Protein 3ZJ0 (pdb70)

Structure (mmCIF, N/CA/C/O backbone):
data_3ZJ0
#
_entry.id   3ZJ0
#
_cell.length_a   65.055
_cell.length_b   65.055
_cell.length_c   92.008
_cell.angle_alpha   90.00
_cell.angle_beta   90.00
_cell.angle_gamma   120.00
#
_symmetry.space_group_name_H-M   'P 32 2 1'
#
loop_
_entity.id
_entity.type
_entity.pdbx_description
1 polymer ACETYLTRANSFERASE
2 non-polymer 'ACETYL COENZYME *A'
3 non-polymer 1,2-ETHANEDIOL
4 non-polymer 'CHLORIDE ION'
5 water water
#
loop_
_atom_site.group_PDB
_atom_site.id
_atom_site.type_symbol
_atom_site.label_atom_id
_atom_site.label_alt_id
_atom_site.label_comp_id
_atom_site.label_asym_id
_atom_site.label_entity_id
_atom_site.label_seq_id
_atom_site.pdbx_PDB_ins_code
_atom_site.Cartn_x
_atom_site.Cartn_y
_atom_site.Cartn_z
_atom_site.occupancy
_atom_site.B_iso_or_equiv
_atom_site.auth_seq_id
_atom_site.auth_comp_id
_atom_site.auth_asym_id
_atom_site.auth_atom_id
_atom_site.pdbx_PDB_model_num
ATOM 1 N N . SER A 1 3 ? -5.192 39.379 19.824 1.00 41.50 3 SER A N 1
ATOM 2 C CA . SER A 1 3 ? -4.012 38.590 19.372 1.00 40.39 3 SER A CA 1
ATOM 3 C C . SER A 1 3 ? -2.666 39.054 19.972 1.00 38.23 3 SER A C 1
ATOM 4 O O . SER A 1 3 ? -1.675 38.371 19.773 1.00 38.79 3 SER A O 1
ATOM 7 N N . GLU A 1 4 ? -2.615 40.202 20.658 1.00 35.31 4 GLU A N 1
ATOM 8 C CA . GLU A 1 4 ? -1.316 40.732 21.166 1.00 32.36 4 GLU A CA 1
ATOM 9 C C . GLU A 1 4 ? -0.746 39.905 22.298 1.00 29.93 4 GLU A C 1
ATOM 10 O O . GLU A 1 4 ? -1.428 39.700 23.307 1.00 29.91 4 GLU A O 1
ATOM 16 N N . VAL A 1 5 ? 0.518 39.510 22.167 1.00 26.88 5 VAL A N 1
ATOM 17 C CA . VAL A 1 5 ? 1.166 38.664 23.180 1.00 24.94 5 VAL A CA 1
ATOM 18 C C . VAL A 1 5 ? 2.352 39.447 23.761 1.00 23.80 5 VAL A C 1
ATOM 19 O O . VAL A 1 5 ? 3.169 39.971 23.010 1.00 24.54 5 VAL A O 1
ATOM 23 N N . VAL A 1 6 ? 2.456 39.514 25.087 1.00 21.94 6 VAL A N 1
ATOM 24 C CA . VAL A 1 6 ? 3.581 40.164 25.730 1.00 21.29 6 VAL A CA 1
ATOM 25 C C . VAL A 1 6 ? 4.438 39.165 26.462 1.00 20.93 6 VAL A C 1
ATOM 26 O O . VAL A 1 6 ? 3.990 38.066 26.774 1.00 20.58 6 VAL A O 1
ATOM 30 N N . ILE A 1 7 ? 5.688 39.546 26.682 1.00 20.74 7 ILE A N 1
ATOM 31 C CA . ILE A 1 7 ? 6.618 38.734 27.479 1.00 21.36 7 ILE A CA 1
ATOM 32 C C . ILE A 1 7 ? 6.670 39.360 28.854 1.00 21.37 7 ILE A C 1
ATOM 33 O O . ILE A 1 7 ? 7.010 40.531 28.974 1.00 22.47 7 ILE A O 1
ATOM 38 N N . ARG A 1 8 ? 6.417 38.577 29.905 1.00 21.64 8 ARG A N 1
ATOM 39 C CA . ARG A 1 8 ? 6.368 39.094 31.252 1.00 21.96 8 ARG A CA 1
ATOM 40 C C . ARG A 1 8 ? 7.269 38.217 32.132 1.00 21.31 8 ARG A C 1
ATOM 41 O O . ARG A 1 8 ? 7.291 36.995 31.944 1.00 21.12 8 ARG A O 1
ATOM 49 N N . ARG A 1 9 ? 7.912 38.801 33.118 1.00 20.38 9 ARG A N 1
ATOM 50 C CA . ARG A 1 9 ? 8.671 37.947 34.079 1.00 20.54 9 ARG A CA 1
ATOM 51 C C . ARG A 1 9 ? 7.757 36.936 34.761 1.00 19.96 9 ARG A C 1
ATOM 52 O O . ARG A 1 9 ? 6.658 37.262 35.197 1.00 20.44 9 ARG A O 1
ATOM 60 N N . ALA A 1 10 ? 8.218 35.686 34.890 1.00 19.83 10 ALA A N 1
ATOM 61 C CA . ALA A 1 10 ? 7.415 34.652 35.536 1.00 19.56 10 ALA A CA 1
ATOM 62 C C . ALA A 1 10 ? 7.507 34.766 37.062 1.00 19.97 10 ALA A C 1
ATOM 63 O O . ALA A 1 10 ? 8.471 35.324 37.605 1.00 21.09 10 ALA A O 1
ATOM 65 N N . THR A 1 11 ? 6.481 34.282 37.742 1.00 21.03 11 THR A N 1
ATOM 66 C CA . THR A 1 11 ? 6.398 34.275 39.208 1.00 23.15 11 THR A CA 1
ATOM 67 C C . THR A 1 11 ? 5.974 32.860 39.686 1.00 21.35 11 THR A C 1
ATOM 68 O O . THR A 1 11 ? 5.572 32.015 38.911 1.00 21.36 11 THR A O 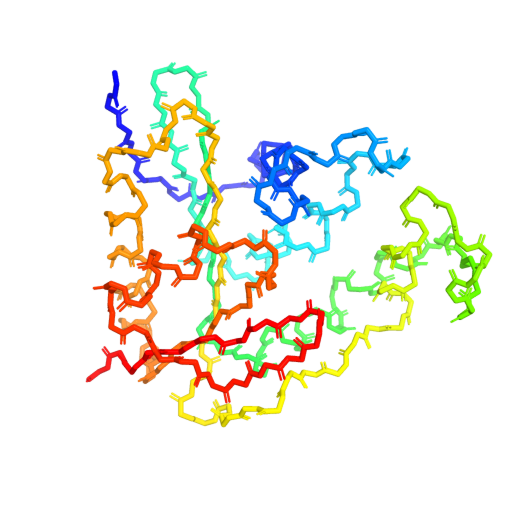1
ATOM 72 N N . ALA A 1 12 ? 6.034 32.604 40.992 1.00 23.08 12 ALA A N 1
ATOM 73 C CA . ALA A 1 12 ? 5.591 31.278 41.452 1.00 23.10 12 ALA A CA 1
ATOM 74 C C . ALA A 1 12 ? 4.121 31.122 41.241 1.00 24.14 12 ALA A C 1
ATOM 75 O O . ALA A 1 12 ? 3.624 30.008 41.102 1.00 23.88 12 ALA A O 1
ATOM 77 N N . ALA A 1 13 ? 3.396 32.234 41.174 1.00 24.66 13 ALA A N 1
ATOM 78 C CA . ALA A 1 13 ? 1.961 32.143 40.875 1.00 24.85 13 ALA A CA 1
ATOM 79 C C . ALA A 1 13 ? 1.692 31.526 39.510 1.00 25.45 13 ALA A C 1
ATOM 80 O O . ALA A 1 13 ? 0.589 31.030 39.255 1.00 25.15 13 ALA A O 1
ATOM 82 N N . ASP A 1 14 ? 2.708 31.549 38.625 1.00 24.12 14 ASP A N 1
ATOM 83 C CA . ASP A 1 14 ? 2.613 30.974 37.287 1.00 23.39 14 ASP A CA 1
ATOM 84 C C . ASP A 1 14 ? 2.912 29.476 37.206 1.00 23.04 14 ASP A C 1
ATOM 85 O O . ASP A 1 14 ? 2.771 28.885 36.136 1.00 22.19 14 ASP A O 1
ATOM 90 N N . HIS A 1 15 ? 3.333 28.849 38.310 1.00 22.63 15 HIS A N 1
ATOM 91 C CA . HIS A 1 15 ? 3.754 27.453 38.224 1.00 22.95 15 HIS A CA 1
ATOM 92 C C . HIS A 1 15 ? 2.691 26.557 37.611 1.00 23.45 15 HIS A C 1
ATOM 93 O O . HIS A 1 15 ? 2.978 25.731 36.749 1.00 24.08 15 HIS A O 1
ATOM 100 N N . GLY A 1 16 ? 1.451 26.742 38.049 1.00 24.04 16 GLY A N 1
ATOM 101 C CA . GLY A 1 16 ? 0.370 25.943 37.522 1.00 24.66 16 GLY A CA 1
ATOM 102 C C . GLY A 1 16 ? 0.266 26.090 36.031 1.00 24.20 16 GLY A C 1
ATOM 103 O O . GLY A 1 16 ? 0.135 25.102 35.321 1.00 24.23 16 GLY A O 1
ATOM 104 N N . ASP A 1 17 ? 0.337 27.324 35.527 1.00 23.98 17 ASP A N 1
ATOM 105 C CA . ASP A 1 17 ? 0.280 27.547 34.085 1.00 24.64 17 ASP A CA 1
ATOM 106 C C . ASP A 1 17 ? 1.517 26.985 33.375 1.00 23.71 17 ASP A C 1
ATOM 107 O O . ASP A 1 17 ? 1.419 26.397 32.302 1.00 22.92 17 ASP A O 1
ATOM 112 N N . LEU A 1 18 ? 2.701 27.113 33.978 1.00 23.11 18 LEU A N 1
ATOM 113 C CA . LEU A 1 18 ? 3.856 26.461 33.382 1.00 23.31 18 LEU A CA 1
ATOM 114 C C . LEU A 1 18 ? 3.593 24.970 33.164 1.00 23.12 18 LEU A C 1
ATOM 115 O O . LEU A 1 18 ? 3.901 24.429 32.105 1.00 24.57 18 LEU A O 1
ATOM 120 N N . CYS A 1 19 ? 3.047 24.292 34.166 1.00 24.16 19 CYS A N 1
ATOM 121 C CA . CYS A 1 19 ? 2.866 22.844 34.065 1.00 25.00 19 CYS A CA 1
ATOM 122 C C . CYS A 1 19 ? 1.849 22.507 32.992 1.00 26.38 19 CYS A C 1
ATOM 123 O O . CYS A 1 19 ? 2.003 21.550 32.242 1.00 27.12 19 CYS A O 1
ATOM 126 N N . ARG A 1 20 ? 0.810 23.313 32.938 1.00 27.52 20 ARG A N 1
ATOM 127 C CA . ARG A 1 20 ? -0.241 23.144 31.923 1.00 28.40 20 ARG A CA 1
ATOM 128 C C . ARG A 1 20 ? 0.333 23.274 30.525 1.00 28.11 20 ARG A C 1
ATOM 129 O O . ARG A 1 20 ? 0.104 22.409 29.655 1.00 27.23 20 ARG A O 1
ATOM 137 N N . VAL A 1 21 ? 1.084 24.348 30.273 1.00 26.29 21 VAL A N 1
ATOM 138 C CA . VAL A 1 21 ? 1.707 24.518 28.967 1.00 26.76 21 VAL A CA 1
ATOM 139 C C . VAL A 1 21 ? 2.686 23.384 28.678 1.00 28.33 21 VAL A C 1
ATOM 140 O O . VAL A 1 21 ? 2.755 22.849 27.553 1.00 28.24 21 VAL A O 1
ATOM 144 N N . CYS A 1 22 ? 3.447 22.998 29.693 1.00 28.76 22 CYS A N 1
ATOM 145 C CA . CYS A 1 22 ? 4.387 21.893 29.500 1.00 30.24 22 CYS A CA 1
ATOM 146 C C . CYS A 1 22 ? 3.644 20.627 29.046 1.00 30.66 22 CYS A C 1
ATOM 147 O O . CYS A 1 22 ? 4.042 19.972 28.091 1.00 31.16 22 CYS A O 1
ATOM 150 N N . LEU A 1 23 ? 2.561 20.300 29.731 1.00 30.51 23 LEU A N 1
ATOM 151 C CA . LEU A 1 23 ? 1.795 19.091 29.401 1.00 31.37 23 LEU A CA 1
ATOM 152 C C . LEU A 1 23 ? 1.225 19.190 27.988 1.00 31.05 23 LEU A C 1
ATOM 153 O O . LEU A 1 23 ? 1.323 18.253 27.182 1.00 31.31 23 LEU A O 1
ATOM 158 N N . LEU A 1 24 ? 0.633 20.344 27.681 1.00 31.27 24 LEU A N 1
ATOM 159 C CA . LEU A 1 24 ? -0.013 20.544 26.374 1.00 31.92 24 LEU A CA 1
ATOM 160 C C . LEU A 1 24 ? 0.943 20.579 25.175 1.00 32.16 24 LEU A C 1
ATOM 161 O O . LEU A 1 24 ? 0.476 20.558 24.028 1.00 32.46 24 LEU A O 1
ATOM 166 N N . THR A 1 25 ? 2.258 20.634 25.425 1.00 31.16 25 THR A N 1
ATOM 167 C CA . THR A 1 25 ? 3.254 20.594 24.347 1.00 31.42 25 THR A CA 1
ATOM 168 C C . THR A 1 25 ? 4.352 19.520 24.533 1.00 32.40 25 THR A C 1
ATOM 169 O O . THR A 1 25 ? 5.381 19.507 23.814 1.00 32.03 25 THR A O 1
ATOM 173 N N . GLY A 1 26 ? 4.147 18.613 25.477 1.00 33.13 26 GLY A N 1
ATOM 174 C CA . GLY A 1 26 ? 5.248 17.764 25.922 1.00 35.12 26 GLY A CA 1
ATOM 175 C C . GLY A 1 26 ? 5.481 16.485 25.149 1.00 36.37 26 GLY A C 1
ATOM 176 O O . GLY A 1 26 ? 6.444 15.747 25.409 1.00 36.41 26 GLY A O 1
ATOM 177 N N . ASP A 1 27 ? 4.599 16.209 24.196 1.00 36.87 27 ASP A N 1
ATOM 178 C CA . ASP A 1 27 ? 4.795 15.082 23.298 1.00 38.09 27 ASP A CA 1
ATOM 179 C C . ASP A 1 27 ? 5.381 15.595 21.983 1.00 37.76 27 ASP A C 1
ATOM 180 O O . ASP A 1 27 ? 4.651 15.862 21.028 1.00 37.91 27 ASP A O 1
ATOM 185 N N . SER A 1 28 ? 6.699 15.750 21.946 1.00 37.25 28 SER A N 1
ATOM 186 C CA . SER A 1 28 ? 7.363 16.313 20.784 1.00 37.35 28 SER A CA 1
ATOM 187 C C . SER A 1 28 ? 6.643 17.569 20.268 1.00 37.35 28 SER A C 1
ATOM 188 O O . SER A 1 28 ? 6.492 17.762 19.054 1.00 37.83 28 SER A O 1
ATOM 191 N N . GLY A 1 29 ? 6.201 18.428 21.183 1.00 36.75 29 GLY A N 1
ATOM 192 C CA . GLY A 1 29 ? 5.579 19.691 20.779 1.00 37.60 29 GLY A CA 1
ATOM 193 C C . GLY A 1 29 ? 4.063 19.654 20.776 1.00 37.74 29 GLY A C 1
ATOM 194 O O . GLY A 1 29 ? 3.406 20.708 20.692 1.00 37.57 29 GLY A O 1
ATOM 195 N N . ARG A 1 30 ? 3.507 18.449 20.886 1.00 38.05 30 ARG A N 1
ATOM 196 C CA . ARG A 1 30 ? 2.052 18.254 20.869 1.00 39.25 30 ARG A CA 1
ATOM 197 C C . ARG A 1 30 ? 1.522 17.813 22.234 1.00 38.85 30 ARG A C 1
ATOM 198 O O . ARG A 1 30 ? 2.285 17.531 23.162 1.00 38.26 30 ARG A O 1
ATOM 206 N N . ASP A 1 31 ? 0.203 17.776 22.360 1.00 38.88 31 ASP A N 1
ATOM 207 C CA . ASP A 1 31 ? -0.429 17.526 23.646 1.00 39.07 31 ASP A CA 1
ATOM 208 C C . ASP A 1 31 ? -0.078 16.135 24.192 1.00 39.05 31 ASP A C 1
ATOM 209 O O . ASP A 1 31 ? -0.253 15.111 23.496 1.00 39.08 31 ASP A O 1
ATOM 214 N N . ALA A 1 32 ? 0.431 16.091 25.432 1.00 37.79 32 ALA A N 1
ATOM 215 C CA . ALA A 1 32 ? 0.855 14.826 26.038 1.00 37.30 32 ALA A CA 1
ATOM 216 C C . ALA A 1 32 ? -0.150 14.343 27.077 1.00 37.18 32 ALA A C 1
ATOM 217 O O . ALA A 1 32 ? 0.104 13.366 27.778 1.00 37.08 32 ALA A O 1
ATOM 219 N N . SER A 1 33 ? -1.273 15.037 27.195 1.00 37.14 33 SER A N 1
ATOM 220 C CA . SER A 1 33 ? -2.225 14.768 28.275 1.00 38.54 33 SER A CA 1
ATOM 221 C C . SER A 1 33 ? -2.668 13.309 28.291 1.00 39.32 33 SER A C 1
ATOM 222 O O . SER A 1 33 ? -2.821 12.692 29.352 1.00 39.08 33 SER A O 1
ATOM 225 N N . SER A 1 34 ? -2.881 12.755 27.106 1.00 40.37 34 SER A N 1
ATOM 226 C CA . SER A 1 34 ? -3.425 11.407 27.026 1.00 41.55 34 SER A CA 1
ATOM 227 C C . SER A 1 34 ? -2.381 10.373 27.390 1.00 42.26 34 SER A C 1
ATOM 228 O O . SER A 1 34 ? -2.709 9.215 27.607 1.00 42.96 34 SER A O 1
ATOM 231 N N . ARG A 1 35 ? -1.117 10.782 27.451 1.00 42.33 35 ARG A N 1
ATOM 232 C CA . ARG A 1 35 ? -0.025 9.833 27.613 1.00 42.22 35 ARG A CA 1
ATOM 233 C C . ARG A 1 35 ? 0.460 9.744 29.076 1.00 42.26 35 ARG A C 1
ATOM 234 O O . ARG A 1 35 ? 0.989 8.713 29.506 1.00 42.42 35 ARG A O 1
ATOM 242 N N . GLU A 1 36 ? 0.263 10.816 29.835 1.00 40.83 36 GLU A N 1
ATOM 243 C CA . GLU A 1 36 ? 0.770 10.905 31.194 1.00 40.44 36 GLU A CA 1
ATOM 244 C C . GLU A 1 36 ? -0.292 10.554 32.222 1.00 40.77 36 GLU A C 1
ATOM 245 O O . GLU A 1 36 ? -1.458 10.947 32.079 1.00 41.65 36 GLU A O 1
ATOM 251 N N . ASP A 1 37 ? 0.095 9.842 33.275 1.00 39.66 37 ASP A N 1
ATOM 252 C CA . ASP A 1 37 ? -0.862 9.542 34.334 1.00 39.14 37 ASP A CA 1
ATOM 253 C C . ASP A 1 37 ? -0.841 10.614 35.414 1.00 39.14 37 ASP A C 1
ATOM 254 O O . ASP A 1 37 ? -1.800 10.753 36.175 1.00 37.96 37 ASP A O 1
ATOM 259 N N . ASP A 1 38 ? 0.236 11.410 35.448 1.00 37.97 38 ASP A N 1
ATOM 260 C CA . ASP A 1 38 ? 0.330 12.530 36.380 1.00 37.59 38 ASP A CA 1
ATOM 261 C C . ASP A 1 38 ? 0.537 13.804 35.555 1.00 37.93 38 ASP A C 1
ATOM 262 O O . ASP A 1 38 ? 1.577 13.978 34.916 1.00 38.56 38 ASP A O 1
ATOM 267 N N . PRO A 1 39 ? -0.460 14.687 35.551 1.00 37.71 39 PRO A N 1
ATOM 268 C CA . PRO A 1 39 ? -0.423 15.846 34.669 1.00 37.89 39 PRO A CA 1
ATOM 269 C C . PRO A 1 39 ? 0.637 16.896 35.078 1.00 37.95 39 PRO A C 1
ATOM 270 O O . PRO A 1 39 ? 0.856 17.851 34.327 1.00 37.78 39 PRO A O 1
ATOM 274 N N . THR A 1 40 ? 1.282 16.717 36.234 1.00 37.69 40 THR A N 1
ATOM 275 C CA . THR A 1 40 ? 2.201 17.749 36.769 1.00 36.71 40 THR A CA 1
ATOM 276 C C . THR A 1 40 ? 3.668 17.397 36.670 1.00 35.86 40 THR A C 1
ATOM 277 O O . THR A 1 40 ? 4.508 18.294 36.766 1.00 35.12 40 THR A O 1
ATOM 281 N N . LEU A 1 41 ? 3.993 16.107 36.543 1.00 34.29 41 LEU A N 1
ATOM 282 C CA . LEU A 1 41 ? 5.382 15.695 36.619 1.00 33.00 41 LEU A CA 1
ATOM 283 C C . LEU A 1 41 ? 6.186 16.356 35.534 1.00 32.50 41 LEU A C 1
ATOM 284 O O . LEU A 1 41 ? 7.295 16.830 35.781 1.00 32.09 41 LEU A O 1
ATOM 289 N N . LEU A 1 42 ? 5.642 16.378 34.320 1.00 29.65 42 LEU A N 1
ATOM 290 C CA . LEU A 1 42 ? 6.373 16.934 33.207 1.00 29.58 42 LEU A CA 1
ATOM 291 C C . LEU A 1 42 ? 6.860 18.343 33.544 1.00 28.24 42 LEU A C 1
ATOM 292 O O . LEU A 1 42 ? 8.058 18.660 33.461 1.00 27.85 42 LEU A O 1
ATOM 297 N N . GLY A 1 43 ? 5.921 19.196 33.936 1.00 26.67 43 GLY A N 1
ATOM 298 C CA . GLY A 1 43 ? 6.267 20.592 34.225 1.00 26.55 43 GLY A CA 1
ATOM 299 C C . GLY A 1 43 ? 7.140 20.717 35.458 1.00 26.70 43 GLY A C 1
ATOM 300 O O . GLY A 1 43 ? 7.923 21.657 35.576 1.00 26.68 43 GLY A O 1
ATOM 301 N N . MET A 1 44 ? 6.997 19.779 36.391 1.00 25.27 44 MET A N 1
ATOM 302 C CA . MET A 1 44 ? 7.825 19.810 37.612 1.00 26.17 44 MET A CA 1
ATOM 303 C C . MET A 1 44 ? 9.257 19.427 37.333 1.00 26.54 44 MET A C 1
ATOM 304 O O . MET A 1 44 ? 10.155 19.830 38.069 1.00 26.15 44 MET A O 1
ATOM 309 N N . ILE A 1 45 ? 9.467 18.675 36.252 1.00 26.20 45 ILE A N 1
ATOM 310 C CA . ILE A 1 45 ? 10.822 18.284 35.831 1.00 26.80 45 ILE A CA 1
ATOM 311 C C . ILE A 1 45 ? 11.426 19.297 34.894 1.00 26.69 45 ILE A C 1
ATOM 312 O O . ILE A 1 45 ? 12.594 19.650 35.032 1.00 26.23 45 ILE A O 1
ATOM 317 N N . TYR A 1 46 ? 10.629 19.787 33.947 1.00 25.55 46 TYR A N 1
ATOM 318 C CA . TYR A 1 46 ? 11.160 20.564 32.834 1.00 25.36 46 TYR A CA 1
ATOM 319 C C . TYR A 1 46 ? 10.846 22.047 32.806 1.00 24.44 46 TYR A C 1
ATOM 320 O O . TYR A 1 46 ? 11.437 22.762 31.990 1.00 24.81 46 TYR A O 1
ATOM 329 N N . ALA A 1 47 ? 9.906 22.512 33.615 1.00 22.26 47 ALA A N 1
ATOM 330 C CA . ALA A 1 47 ? 9.514 23.926 33.488 1.00 20.46 47 ALA A CA 1
ATOM 331 C C . ALA A 1 47 ? 9.620 24.636 34.809 1.00 20.09 47 ALA A C 1
ATOM 332 O O . ALA A 1 47 ? 10.334 25.625 34.935 1.00 19.72 47 ALA A O 1
ATOM 334 N N . VAL A 1 48 ? 8.864 24.171 35.805 1.00 18.45 48 VAL A N 1
ATOM 335 C CA . VAL A 1 48 ? 8.933 24.821 37.124 1.00 19.47 48 VAL A CA 1
ATOM 336 C C . VAL A 1 48 ? 10.34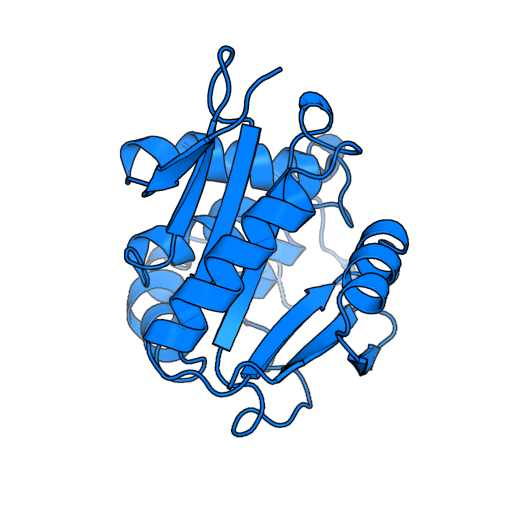3 25.082 37.672 1.00 19.57 48 VAL A C 1
ATOM 337 O O . VAL A 1 48 ? 10.591 26.146 38.210 1.00 18.61 48 VAL A O 1
ATOM 341 N N . PRO A 1 49 ? 11.264 24.097 37.591 1.00 18.96 49 PRO A N 1
ATOM 342 C CA . PRO A 1 49 ? 12.576 24.389 38.173 1.00 18.75 49 PRO A CA 1
ATOM 343 C C . PRO A 1 49 ? 13.320 25.531 37.510 1.00 18.21 49 PRO A C 1
ATOM 344 O O . PRO A 1 49 ? 14.218 26.105 38.127 1.00 18.45 49 PRO A O 1
ATOM 348 N N . TYR A 1 50 ? 13.021 25.841 36.250 1.00 16.89 50 TYR A N 1
ATOM 349 C CA . TYR A 1 50 ? 13.632 27.034 35.684 1.00 17.40 50 TYR A CA 1
ATOM 350 C C . TYR A 1 50 ? 13.209 28.296 36.453 1.00 17.00 50 TYR A C 1
ATOM 351 O O . TYR A 1 50 ? 14.041 29.153 36.794 1.00 18.51 50 TYR A O 1
ATOM 360 N N . GLN A 1 51 ? 11.925 28.413 36.766 1.00 17.51 51 GLN A N 1
ATOM 361 C CA . GLN A 1 51 ? 11.498 29.586 37.538 1.00 18.33 51 GLN A CA 1
ATOM 362 C C . GLN A 1 51 ? 12.096 29.597 38.964 1.00 18.71 51 GLN A C 1
ATOM 363 O O . GLN A 1 51 ? 12.479 30.626 39.501 1.00 20.41 51 GLN A O 1
ATOM 369 N N . VAL A 1 52 ? 12.217 28.432 39.591 1.00 18.94 52 VAL A N 1
ATOM 370 C CA . VAL A 1 52 ? 12.632 28.417 40.984 1.00 18.13 52 VAL A CA 1
ATOM 371 C C . VAL A 1 52 ? 14.150 28.593 41.017 1.00 19.07 52 VAL A C 1
ATOM 372 O O . VAL A 1 52 ? 14.685 29.341 41.851 1.00 20.62 52 VAL A O 1
ATOM 376 N N . GLY A 1 53 ? 14.837 27.947 40.082 1.00 18.77 53 GLY A N 1
ATOM 377 C CA . GLY A 1 53 ? 16.304 27.925 40.112 1.00 19.79 53 GLY A CA 1
ATOM 378 C C . GLY A 1 53 ? 16.985 29.044 39.347 1.00 19.62 53 GLY A C 1
ATOM 379 O O . GLY A 1 53 ? 18.164 29.341 39.595 1.00 20.79 53 GLY A O 1
ATOM 380 N N . ALA A 1 54 ? 16.287 29.613 38.356 1.00 18.18 54 ALA A N 1
ATOM 381 C CA . ALA A 1 54 ? 16.841 30.647 37.501 1.00 19.20 54 ALA A CA 1
ATOM 382 C C . ALA A 1 54 ? 15.778 31.705 37.227 1.00 19.08 54 ALA A C 1
ATOM 383 O O . ALA A 1 54 ? 15.475 31.983 36.061 1.00 20.36 54 ALA A O 1
ATOM 385 N N . PRO A 1 55 ? 15.225 32.289 38.297 1.00 19.43 55 PRO A N 1
ATOM 386 C CA . PRO A 1 55 ? 14.071 33.181 38.176 1.00 20.25 55 PRO A CA 1
ATOM 387 C C . PRO A 1 55 ? 14.336 34.371 37.277 1.00 20.60 55 PRO A C 1
ATOM 388 O O . PRO A 1 55 ? 13.404 34.910 36.663 1.00 21.90 55 PRO A O 1
ATOM 392 N N . ASP A 1 56 ? 15.592 34.801 37.175 1.00 20.55 56 ASP A N 1
ATOM 393 C CA . ASP A 1 56 ? 15.864 35.991 36.323 1.00 21.91 56 ASP A CA 1
ATOM 394 C C . ASP A 1 56 ? 15.768 35.735 34.831 1.00 20.69 56 ASP A C 1
ATOM 395 O O . ASP A 1 56 ? 15.857 36.681 34.026 1.00 21.00 56 ASP A O 1
ATOM 400 N N . PHE A 1 57 ? 15.623 34.471 34.425 1.00 19.85 57 PHE A N 1
ATOM 401 C CA . PHE A 1 57 ? 15.591 34.106 33.005 1.00 19.06 57 PHE A CA 1
ATOM 402 C C . PHE A 1 57 ? 14.318 33.319 32.684 1.00 17.14 57 PHE A C 1
ATOM 403 O O . PHE A 1 57 ? 14.200 32.730 31.631 1.00 18.22 57 PHE A O 1
ATOM 411 N N . ALA A 1 58 ? 13.336 33.376 33.581 1.00 18.57 58 ALA A N 1
ATOM 412 C CA . ALA A 1 58 ? 12.040 32.708 33.355 1.00 17.41 58 ALA A CA 1
ATOM 413 C C . ALA A 1 58 ? 10.945 33.744 33.000 1.00 18.92 58 ALA A C 1
ATOM 414 O O . ALA A 1 58 ? 10.725 34.698 33.771 1.00 17.79 58 ALA A O 1
ATOM 416 N N . PHE A 1 59 ? 10.279 33.535 31.873 1.00 19.67 59 PHE A N 1
ATOM 417 C CA . PHE A 1 59 ? 9.227 34.469 31.416 1.00 19.87 59 PHE A CA 1
ATOM 418 C C . PHE A 1 59 ? 8.019 33.695 30.990 1.00 20.49 59 PHE A C 1
ATOM 419 O O . PHE A 1 59 ? 8.131 32.553 30.546 1.00 19.69 59 PHE A O 1
ATOM 427 N N . VAL A 1 60 ? 6.854 34.323 31.091 1.00 20.20 60 VAL A N 1
ATOM 428 C CA . VAL A 1 60 ? 5.684 33.780 30.417 1.00 21.59 60 VAL A CA 1
ATOM 429 C C . VAL A 1 60 ? 5.290 34.672 29.225 1.00 21.96 60 VAL A C 1
ATOM 430 O O . VAL A 1 60 ? 5.690 35.833 29.133 1.00 21.73 60 VAL A O 1
ATOM 434 N N . LEU A 1 61 ? 4.571 34.075 28.298 1.00 22.75 61 LEU A N 1
ATOM 435 C CA . LEU A 1 61 ? 3.946 34.835 27.205 1.00 22.79 61 LEU A CA 1
ATOM 436 C C . LEU A 1 61 ? 2.493 34.910 27.614 1.00 22.73 61 LEU A C 1
ATOM 437 O O . LEU A 1 61 ? 1.895 33.898 28.031 1.00 21.03 61 LEU A O 1
ATOM 442 N N . GLU A 1 62 ? 1.904 36.101 27.497 1.00 23.16 62 GLU A N 1
ATOM 443 C CA . GLU A 1 62 ? 0.559 36.290 27.979 1.00 24.28 62 GLU A CA 1
ATOM 444 C C . GLU A 1 62 ? -0.225 37.116 26.963 1.00 24.56 62 GLU A C 1
ATOM 445 O O . GLU A 1 62 ? 0.300 38.068 26.401 1.00 22.46 62 GLU A O 1
ATOM 451 N N . ASP A 1 63 ? -1.467 36.720 26.712 1.00 24.83 63 ASP A N 1
ATOM 452 C CA . ASP A 1 63 ? -2.320 37.531 25.867 1.00 25.84 63 ASP A CA 1
ATOM 453 C C . ASP A 1 63 ? -3.575 37.873 26.683 1.00 27.05 63 ASP A C 1
ATOM 454 O O . ASP A 1 63 ? -3.595 37.688 27.906 1.00 25.91 63 ASP A O 1
ATOM 459 N N . ALA A 1 64 ? -4.600 38.418 26.023 1.00 27.87 64 ALA A N 1
ATOM 460 C CA . ALA A 1 64 ? -5.822 38.767 26.742 1.00 29.91 64 ALA A CA 1
ATOM 461 C C . ALA A 1 64 ? -6.459 37.561 27.474 1.00 31.10 64 ALA A C 1
ATOM 462 O O . ALA A 1 64 ? -7.147 37.737 28.479 1.00 32.28 64 ALA A O 1
ATOM 464 N N . GLU A 1 65 ? -6.243 36.352 26.967 1.00 31.02 65 GLU A N 1
ATOM 465 C CA . GLU A 1 65 ? -6.877 35.156 27.564 1.00 31.78 65 GLU A CA 1
ATOM 466 C C . GLU A 1 65 ? -6.076 34.623 28.765 1.00 31.46 65 GLU A C 1
ATOM 467 O O . GLU A 1 65 ? -6.589 33.890 29.622 1.00 30.68 65 GLU A O 1
ATOM 473 N N . GLY A 1 66 ? -4.812 35.022 28.831 1.00 29.72 66 GLY A N 1
ATOM 474 C CA . GLY A 1 66 ? -3.944 34.642 29.934 1.00 29.79 66 GLY A CA 1
ATOM 475 C C . GLY A 1 66 ? -2.624 34.077 29.435 1.00 28.43 66 GLY A C 1
ATOM 476 O O . GLY A 1 66 ? -2.182 34.381 28.315 1.00 28.12 66 GLY A O 1
ATOM 477 N N . VAL A 1 67 ? -1.990 33.229 30.251 1.00 26.92 67 VAL A N 1
ATOM 478 C CA . VAL A 1 67 ? -0.699 32.669 29.862 1.00 26.15 67 VAL A CA 1
ATOM 479 C C . VAL A 1 67 ? -0.795 31.753 28.660 1.00 26.23 67 VAL A C 1
ATOM 480 O O . VAL A 1 67 ? -1.530 30.743 28.678 1.00 26.53 67 VAL A O 1
ATOM 484 N N . CYS A 1 68 ? -0.066 32.081 27.593 1.00 24.85 68 CYS A N 1
ATOM 485 C CA . CYS A 1 68 ? -0.174 31.308 26.371 1.00 25.06 68 CYS A CA 1
ATOM 486 C C . CYS A 1 68 ? 1.140 30.663 25.983 1.00 24.25 68 CYS A C 1
ATOM 487 O O . CYS A 1 68 ? 1.245 30.115 24.906 1.00 25.18 68 CYS A O 1
ATOM 490 N N . GLY A 1 69 ? 2.128 30.667 26.887 1.00 23.10 69 GLY A N 1
ATOM 491 C CA . GLY A 1 69 ? 3.387 30.009 26.586 1.00 21.60 69 GLY A CA 1
ATOM 492 C C . GLY A 1 69 ? 4.399 30.369 27.664 1.00 20.99 69 GLY A C 1
ATOM 493 O O . GLY A 1 69 ? 4.095 31.080 28.623 1.00 21.21 69 GLY A O 1
ATOM 494 N N . TYR A 1 70 ? 5.605 29.863 27.525 1.00 21.92 70 TYR A N 1
ATOM 495 C CA . TYR A 1 70 ? 6.669 30.264 28.451 1.00 21.08 70 TYR A CA 1
ATOM 496 C C . TYR A 1 70 ? 7.961 30.220 27.714 1.00 21.39 70 TYR A C 1
ATOM 497 O O . TYR A 1 70 ? 8.068 29.645 26.619 1.00 21.91 70 TYR A O 1
ATOM 506 N N . LEU A 1 71 ? 8.950 30.838 28.328 1.00 21.52 71 LEU A N 1
ATOM 507 C CA . LEU A 1 71 ? 10.225 31.043 27.688 1.00 20.98 71 LEU A CA 1
ATOM 508 C C . LEU A 1 71 ? 11.165 30.961 28.877 1.00 20.19 71 LEU A C 1
ATOM 509 O O . LEU A 1 71 ? 11.107 31.805 29.762 1.00 19.93 71 LEU A O 1
ATOM 514 N N . LEU A 1 72 ? 12.006 29.922 28.932 1.00 19.77 72 LEU A N 1
ATOM 515 C CA . LEU A 1 72 ? 12.737 29.663 30.178 1.00 18.13 72 LEU A CA 1
ATOM 516 C C . LEU A 1 72 ? 14.200 29.409 29.863 1.00 19.00 72 LEU A C 1
ATOM 517 O O . LEU A 1 72 ? 14.500 28.680 28.940 1.00 19.67 72 LEU A O 1
ATOM 522 N N . GLY A 1 73 ? 15.084 30.046 30.585 1.00 20.07 73 GLY A N 1
ATOM 523 C CA . GLY A 1 73 ? 16.508 29.840 30.325 1.00 20.25 73 GLY A CA 1
ATOM 524 C C . GLY A 1 73 ? 17.376 29.698 31.565 1.00 21.03 73 GLY A C 1
ATOM 525 O O . GLY A 1 73 ? 16.962 29.948 32.708 1.00 19.94 73 GLY A O 1
ATOM 526 N N . ALA A 1 74 ? 18.605 29.246 31.320 1.00 20.11 74 ALA A N 1
ATOM 527 C CA . ALA A 1 74 ? 19.622 29.228 32.350 1.00 21.43 74 ALA A CA 1
ATOM 528 C C . ALA A 1 74 ? 20.936 29.608 31.699 1.00 20.82 74 ALA A C 1
ATOM 529 O O . ALA A 1 74 ? 21.324 29.028 30.669 1.00 21.45 74 ALA A O 1
ATOM 531 N N . PRO A 1 75 ? 21.641 30.568 32.296 1.00 21.69 75 PRO A N 1
ATOM 532 C CA . PRO A 1 75 ? 22.811 31.051 31.627 1.00 22.66 75 PRO A CA 1
ATOM 533 C C . PRO A 1 75 ? 24.009 30.103 31.744 1.00 22.14 75 PRO A C 1
ATOM 534 O O . PRO A 1 75 ? 24.965 30.210 30.946 1.00 22.34 75 PRO A O 1
ATOM 538 N N . ASP A 1 76 ? 23.959 29.177 32.703 1.00 22.43 76 ASP A N 1
ATOM 539 C CA . ASP A 1 76 ? 25.120 28.298 32.901 1.00 24.08 76 ASP A CA 1
ATOM 540 C C . ASP A 1 76 ? 24.668 26.908 33.314 1.00 23.31 76 ASP A C 1
ATOM 541 O O . ASP A 1 76 ? 24.018 26.723 34.351 1.00 23.58 76 ASP A O 1
ATOM 546 N N . THR A 1 77 ? 25.059 25.934 32.507 1.00 22.92 77 THR A N 1
ATOM 547 C CA . THR A 1 77 ? 24.622 24.566 32.675 1.00 22.93 77 THR A CA 1
ATOM 548 C C . THR A 1 77 ? 25.130 24.016 33.986 1.00 22.93 77 THR A C 1
ATOM 549 O O . THR A 1 77 ? 24.372 23.374 34.678 1.00 21.20 77 THR A O 1
ATOM 553 N N . LEU A 1 78 ? 26.401 24.248 34.334 1.00 22.50 78 LEU A N 1
ATOM 554 C CA . LEU A 1 78 ? 26.931 23.639 35.565 1.00 23.40 78 LEU A CA 1
ATOM 555 C C . LEU A 1 78 ? 26.179 24.156 36.801 1.00 22.59 78 LEU A C 1
ATOM 556 O O . LEU A 1 78 ? 25.825 23.377 37.686 1.00 23.27 78 LEU A O 1
ATOM 561 N N A SER A 1 79 ? 25.974 25.477 36.851 0.50 21.72 79 SER A N 1
ATOM 562 N N B SER A 1 79 ? 25.961 25.463 36.860 0.50 21.91 79 SER A N 1
ATOM 563 C CA A SER A 1 79 ? 25.283 26.150 37.953 0.50 21.37 79 SER A CA 1
ATOM 564 C CA B SER A 1 79 ? 25.334 26.062 38.020 0.50 21.64 79 SER A CA 1
ATOM 565 C C A SER A 1 79 ? 23.901 25.541 38.106 0.50 20.11 79 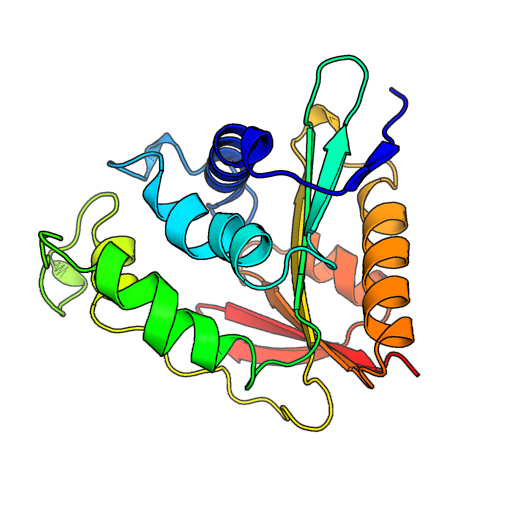SER A C 1
ATOM 566 C C B SER A 1 79 ? 23.879 25.582 38.125 0.50 20.34 79 SER A C 1
ATOM 567 O O A SER A 1 79 ? 23.453 25.210 39.212 0.50 19.92 79 SER A O 1
ATOM 568 O O B SER A 1 79 ? 23.366 25.359 39.235 0.50 19.92 79 SER A O 1
ATOM 573 N N . PHE A 1 80 ? 23.198 25.447 36.992 1.00 19.38 80 PHE A N 1
ATOM 574 C CA . PHE A 1 80 ? 21.805 24.969 37.045 1.00 18.57 80 PHE A CA 1
ATOM 575 C C . PHE A 1 80 ? 21.736 23.487 37.438 1.00 18.81 80 PHE A C 1
ATOM 576 O O . PHE A 1 80 ? 20.813 23.043 38.145 1.00 17.26 80 PHE A O 1
ATOM 584 N N . GLN A 1 81 ? 22.720 22.682 37.007 1.00 18.01 81 GLN A N 1
ATOM 585 C CA . GLN A 1 81 ? 22.748 21.298 37.488 1.00 18.76 81 GLN A CA 1
ATOM 586 C C . GLN A 1 81 ? 22.950 21.223 38.977 1.00 18.31 81 GLN A C 1
ATOM 587 O O . GLN A 1 81 ? 22.386 20.336 39.603 1.00 19.88 81 GLN A O 1
ATOM 593 N N . HIS A 1 82 ? 23.762 22.105 39.539 1.00 19.64 82 HIS A N 1
ATOM 594 C CA . HIS A 1 82 ? 23.940 22.123 41.002 1.00 21.57 82 HIS A CA 1
ATOM 595 C C . HIS A 1 82 ? 22.614 22.337 41.691 1.00 20.36 82 HIS A C 1
ATOM 596 O O . HIS A 1 82 ? 22.256 21.644 42.638 1.00 18.82 82 HIS A O 1
ATOM 603 N N . PHE A 1 83 ? 21.871 23.317 41.183 1.00 19.42 83 PHE A N 1
ATOM 604 C CA . PHE A 1 83 ? 20.527 23.571 41.707 1.00 18.63 83 PHE A CA 1
ATOM 605 C C . PHE A 1 83 ? 19.625 22.340 41.604 1.00 18.42 83 PHE A C 1
ATOM 606 O O . PHE A 1 83 ? 18.994 21.973 42.586 1.00 18.18 83 PHE A O 1
ATOM 614 N N . LEU A 1 84 ? 19.572 21.665 40.443 1.00 18.34 84 LEU A N 1
ATOM 615 C CA . LEU A 1 84 ? 18.789 20.465 40.253 1.00 17.72 84 LEU A CA 1
ATOM 616 C C . LEU A 1 84 ? 19.242 19.365 41.209 1.00 19.61 84 LEU A C 1
ATOM 617 O O . LEU A 1 84 ? 18.431 18.764 41.922 1.00 19.02 84 LEU A O 1
ATOM 622 N N . GLU A 1 85 ? 20.545 19.140 41.258 1.00 19.12 85 GLU A N 1
ATOM 623 C CA . GLU A 1 85 ? 21.018 18.013 42.053 1.00 20.32 85 GLU A CA 1
ATOM 624 C C . GLU A 1 85 ? 20.817 18.197 43.528 1.00 20.73 85 GLU A C 1
ATOM 625 O O . GLU A 1 85 ? 20.562 17.220 44.235 1.00 21.88 85 GLU A O 1
ATOM 631 N N . LYS A 1 86 ? 21.003 19.416 44.023 1.00 20.88 86 LYS A N 1
ATOM 632 C CA . LYS A 1 86 ? 20.979 19.638 45.462 1.00 22.46 86 LYS A CA 1
ATOM 633 C C . LYS A 1 86 ? 19.648 20.185 46.001 1.00 21.88 86 LYS A C 1
ATOM 634 O O . LYS A 1 86 ? 19.361 20.023 47.193 1.00 21.98 86 LYS A O 1
ATOM 640 N N . GLU A 1 87 ? 18.854 20.843 45.151 1.00 20.68 87 GLU A N 1
ATOM 641 C CA . GLU A 1 87 ? 17.723 21.631 45.703 1.00 20.09 87 GLU A CA 1
ATOM 642 C C . GLU A 1 87 ? 16.389 21.299 45.096 1.00 20.45 87 GLU A C 1
ATOM 643 O O . GLU A 1 87 ? 15.368 21.749 45.623 1.00 21.78 87 GLU A O 1
ATOM 649 N N . TRP A 1 88 ? 16.373 20.515 44.022 1.00 18.18 88 TRP A N 1
ATOM 650 C CA . TRP A 1 88 ? 15.133 20.239 43.325 1.00 19.35 88 TRP A CA 1
ATOM 651 C C . TRP A 1 88 ? 14.874 18.753 43.223 1.00 19.24 88 TRP A C 1
ATOM 652 O O . TRP A 1 88 ? 13.787 18.258 43.583 1.00 19.39 88 TRP A O 1
ATOM 663 N N . LEU A 1 89 ? 15.855 18.013 42.712 1.00 19.21 89 LEU A N 1
ATOM 664 C CA . LEU A 1 89 ? 15.620 16.579 42.555 1.00 19.63 89 LEU A CA 1
ATOM 665 C C . LEU A 1 89 ? 15.395 15.880 43.923 1.00 19.11 89 LEU A C 1
ATOM 666 O O . LEU A 1 89 ? 14.506 14.979 44.010 1.00 20.74 89 LEU A O 1
ATOM 671 N N . PRO A 1 90 ? 16.154 16.249 44.956 1.00 20.21 90 PRO A N 1
ATOM 672 C CA . PRO A 1 90 ? 15.909 15.541 46.235 1.00 20.62 90 PRO A CA 1
ATOM 673 C C . PRO A 1 90 ? 14.473 15.650 46.788 1.00 20.83 90 PRO A C 1
ATOM 674 O O . PRO A 1 90 ? 13.871 14.622 47.116 1.00 22.23 90 PRO A O 1
ATOM 678 N N . PRO A 1 91 ? 13.915 16.872 46.887 1.00 20.62 91 PRO A N 1
ATOM 679 C CA . PRO A 1 91 ? 12.487 16.858 47.330 1.00 20.49 91 PRO A CA 1
ATOM 680 C C . PRO A 1 91 ? 11.568 16.165 46.326 1.00 20.09 91 PRO A C 1
ATOM 681 O O . PRO A 1 91 ? 10.605 15.489 46.722 1.00 20.93 91 PRO A O 1
ATOM 685 N N . LEU A 1 92 ? 11.852 16.273 45.023 1.00 21.04 92 LEU A N 1
ATOM 686 C CA . LEU A 1 92 ? 11.049 15.569 44.018 1.00 21.49 92 LEU A CA 1
ATOM 687 C C . LEU A 1 92 ? 11.042 14.056 44.215 1.00 22.47 92 LEU A C 1
ATOM 688 O O . LEU A 1 92 ? 10.027 13.388 43.972 1.00 21.93 92 LEU A O 1
ATOM 693 N N . ARG A 1 93 ? 12.177 13.524 44.661 1.00 23.86 93 ARG A N 1
ATOM 694 C CA . ARG A 1 93 ? 12.330 12.087 44.913 1.00 24.35 93 ARG A CA 1
ATOM 695 C C . ARG A 1 93 ? 11.662 11.593 46.184 1.00 25.21 93 ARG A C 1
ATOM 696 O O . ARG A 1 93 ? 11.417 10.390 46.329 1.00 26.48 93 ARG A O 1
ATOM 704 N N . ALA A 1 94 ? 11.384 12.486 47.123 1.00 26.05 94 ALA A N 1
ATOM 705 C CA . ALA A 1 94 ? 10.862 12.038 48.412 1.00 27.68 94 ALA A CA 1
ATOM 706 C C . ALA A 1 94 ? 9.515 11.362 48.227 1.00 28.39 94 ALA A C 1
ATOM 707 O O . ALA A 1 94 ? 8.591 11.942 47.671 1.00 28.85 94 ALA A O 1
ATOM 709 N N . GLY A 1 95 ? 9.403 10.119 48.684 1.00 28.88 95 GLY A N 1
ATOM 710 C CA . GLY A 1 95 ? 8.129 9.397 48.549 1.00 28.45 95 GLY A CA 1
ATOM 711 C C . GLY A 1 95 ? 7.751 9.031 47.136 1.00 29.65 95 GLY A C 1
ATOM 712 O O . GLY A 1 95 ? 6.659 8.523 46.894 1.00 29.28 95 GLY A O 1
ATOM 713 N N . LEU A 1 96 ? 8.665 9.240 46.179 1.00 28.39 96 LEU A N 1
ATOM 714 C CA . LEU A 1 96 ? 8.321 9.054 44.778 1.00 28.17 96 LEU A CA 1
ATOM 715 C C . LEU A 1 96 ? 8.485 7.590 44.339 1.00 29.16 96 LEU A C 1
ATOM 716 O O . LEU A 1 96 ? 9.589 7.026 44.449 1.00 29.03 96 LEU A O 1
ATOM 721 N N . THR A 1 97 ? 7.405 6.986 43.849 1.00 29.29 97 THR A N 1
ATOM 722 C CA A THR A 1 97 ? 7.407 5.607 43.358 0.50 29.91 97 THR A CA 1
ATOM 723 C CA B THR A 1 97 ? 7.486 5.594 43.437 0.50 29.92 97 THR A CA 1
ATOM 724 C C . THR A 1 97 ? 8.462 5.421 42.283 1.00 30.72 97 THR A C 1
ATOM 725 O O . THR A 1 97 ? 8.562 6.252 41.373 1.00 30.41 97 THR A O 1
ATOM 732 N N . ASP A 1 98 ? 9.195 4.322 42.358 1.00 31.96 98 ASP A N 1
ATOM 733 C CA . ASP A 1 98 ? 10.233 4.003 41.385 1.00 32.99 98 ASP A CA 1
ATOM 734 C C . ASP A 1 98 ? 9.746 2.844 40.528 1.00 34.22 98 ASP A C 1
ATOM 735 O O . ASP A 1 98 ? 9.591 1.735 41.031 1.00 33.41 98 ASP A O 1
ATOM 740 N N . PRO A 1 99 ? 9.479 3.092 39.236 1.00 35.91 99 PRO A N 1
ATOM 741 C CA . PRO A 1 99 ? 8.848 2.057 38.437 1.00 37.42 99 PRO A CA 1
ATOM 742 C C . PRO A 1 99 ? 9.897 1.078 37.942 1.00 39.18 99 PRO A C 1
ATOM 743 O O . PRO A 1 99 ? 9.612 0.248 37.074 1.00 39.76 99 PRO A O 1
ATOM 747 N N . GLY A 1 100 ? 11.111 1.184 38.477 1.00 40.90 100 GLY A N 1
ATOM 748 C CA . GLY A 1 100 ? 12.223 0.349 38.041 1.00 43.18 100 GLY A CA 1
ATOM 749 C C . GLY A 1 100 ? 12.936 0.873 36.805 1.00 44.48 100 GLY A C 1
ATOM 750 O O . GLY A 1 100 ? 12.367 1.628 36.021 1.00 44.98 100 GLY A O 1
ATOM 751 N N . PRO A 1 101 ? 14.172 0.411 36.587 1.00 46.24 101 PRO A N 1
ATOM 752 C CA . PRO A 1 101 ? 15.028 0.958 35.557 1.00 47.02 101 PRO A CA 1
ATOM 753 C C . PRO A 1 101 ? 14.752 0.340 34.195 1.00 47.16 101 PRO A C 1
ATOM 754 O O . PRO A 1 101 ? 15.290 0.821 33.209 1.00 46.86 101 PRO A O 1
ATOM 758 N N . ASP A 1 102 ? 13.923 -0.704 34.133 1.00 47.97 102 ASP A N 1
ATOM 759 C CA . ASP A 1 102 ? 13.576 -1.310 32.835 1.00 48.15 102 ASP A CA 1
ATOM 760 C C . ASP A 1 102 ? 12.408 -0.676 32.094 1.00 47.74 102 ASP A C 1
ATOM 761 O O . ASP A 1 102 ? 11.272 -0.758 32.528 1.00 47.88 102 ASP A O 1
ATOM 766 N N . PRO A 1 103 ? 12.684 -0.095 30.929 1.00 47.59 103 PRO A N 1
ATOM 767 C CA . PRO A 1 103 ? 11.664 0.685 30.276 1.00 47.80 103 PRO A CA 1
ATOM 768 C C . PRO A 1 103 ? 10.519 -0.170 29.816 1.00 48.01 103 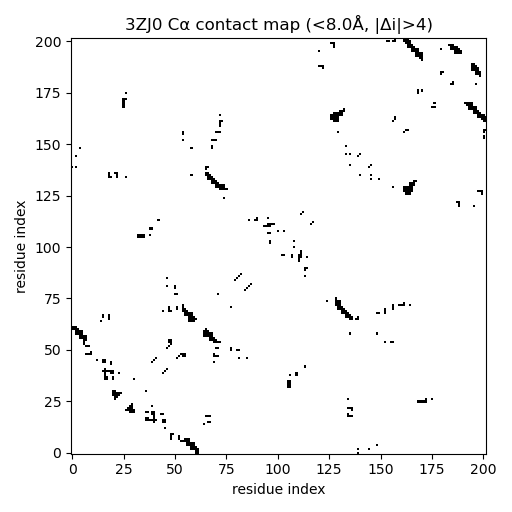PRO A C 1
ATOM 769 O O . PRO A 1 103 ? 9.496 0.365 29.381 1.00 48.34 103 PRO A O 1
ATOM 773 N N . ALA A 1 104 ? 10.706 -1.489 29.872 1.00 48.69 104 ALA A N 1
ATOM 774 C CA . ALA A 1 104 ? 9.762 -2.416 29.249 1.00 48.47 104 ALA A CA 1
ATOM 775 C C . ALA A 1 104 ? 8.475 -2.502 30.053 1.00 48.06 104 ALA A C 1
ATOM 776 O O . ALA A 1 104 ? 7.420 -2.741 29.477 1.00 49.25 104 ALA A O 1
ATOM 778 N N . ALA A 1 105 ? 8.558 -2.274 31.366 1.00 46.82 105 ALA A N 1
ATOM 779 C CA . ALA A 1 105 ? 7.386 -2.360 32.248 1.00 45.69 105 ALA A CA 1
ATOM 780 C C . ALA A 1 105 ? 6.678 -1.021 32.480 1.00 44.99 105 ALA A C 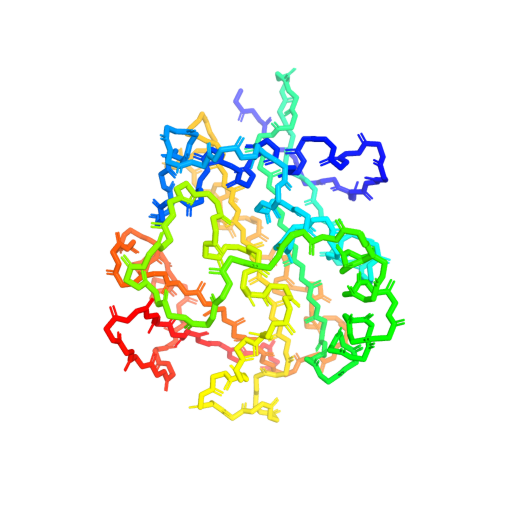1
ATOM 781 O O . ALA A 1 105 ? 5.603 -0.977 33.076 1.00 44.51 105 ALA A O 1
ATOM 783 N N . TRP A 1 106 ? 7.260 0.071 32.000 1.00 43.94 106 TRP A N 1
ATOM 784 C CA . TRP A 1 106 ? 6.689 1.392 32.299 1.00 43.06 106 TRP A CA 1
ATOM 785 C C . TRP A 1 106 ? 5.328 1.652 31.646 1.00 43.52 106 TRP A C 1
ATOM 786 O O . TRP A 1 106 ? 5.113 1.269 30.495 1.00 43.47 106 TRP A O 1
ATOM 797 N N . GLN A 1 107 ? 4.439 2.329 32.379 1.00 43.36 107 GLN A N 1
ATOM 798 C CA . GLN A 1 107 ? 3.209 2.903 31.828 1.00 43.99 107 GLN A CA 1
ATOM 799 C C . GLN A 1 107 ? 3.054 4.390 32.173 1.00 43.24 107 GLN A C 1
ATOM 800 O O . GLN A 1 107 ? 3.612 4.876 33.156 1.00 43.04 107 GLN A O 1
ATOM 806 N N . GLY A 1 108 ? 2.251 5.092 31.379 1.00 42.33 108 GLY A N 1
ATOM 807 C CA . GLY A 1 108 ? 1.945 6.494 31.648 1.00 41.08 108 GLY A CA 1
ATOM 808 C C . GLY A 1 108 ? 3.192 7.329 31.937 1.00 39.48 108 GLY A C 1
ATOM 809 O O . GLY A 1 108 ? 4.083 7.431 31.104 1.00 38.99 108 GLY A O 1
ATOM 810 N N . SER A 1 109 ? 3.252 7.921 33.129 1.00 38.81 109 SER A N 1
ATOM 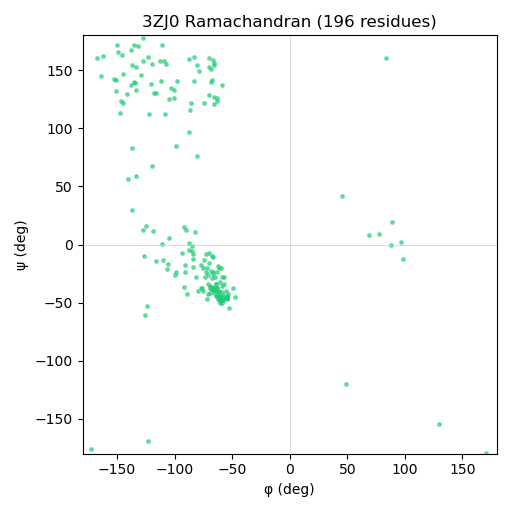811 C CA . SER A 1 109 ? 4.344 8.840 33.496 1.00 37.09 109 SER A CA 1
ATOM 812 C C . SER A 1 109 ? 5.539 8.146 34.139 1.00 36.36 109 SER A C 1
ATOM 813 O O . SER A 1 109 ? 6.405 8.811 34.719 1.00 35.51 109 SER A O 1
ATOM 816 N N . ASP A 1 110 ? 5.588 6.816 34.067 1.00 34.90 110 ASP A N 1
ATOM 817 C CA . ASP A 1 110 ? 6.709 6.076 34.636 1.00 34.05 110 ASP A CA 1
ATOM 818 C C . ASP A 1 110 ? 8.068 6.493 34.063 1.00 32.58 110 ASP A C 1
ATOM 819 O O . ASP A 1 110 ? 9.071 6.471 34.773 1.00 32.59 110 ASP A O 1
ATOM 824 N N . TRP A 1 111 ? 8.120 6.870 32.790 1.00 32.51 111 TRP A N 1
ATOM 825 C CA . TRP A 1 111 ? 9.390 7.329 32.235 1.00 31.97 111 TRP A CA 1
ATOM 826 C C . TRP A 1 111 ? 9.878 8.558 32.998 1.00 31.20 111 TRP A C 1
ATOM 827 O O . TRP A 1 111 ? 11.083 8.778 33.182 1.00 32.43 111 TRP A O 1
ATOM 838 N N . ALA A 1 112 ? 8.928 9.346 33.469 1.00 30.45 112 ALA A N 1
ATOM 839 C CA . ALA A 1 112 ? 9.243 10.612 34.161 1.00 29.09 112 ALA A CA 1
ATOM 840 C C . ALA A 1 112 ? 9.701 10.319 35.586 1.00 28.39 112 ALA A C 1
ATOM 841 O O . ALA A 1 112 ? 10.616 10.932 36.074 1.00 26.43 112 ALA A O 1
ATOM 843 N N . ARG A 1 113 ? 9.103 9.328 36.239 1.00 27.47 113 ARG A N 1
ATOM 844 C CA . ARG A 1 113 ? 9.583 8.923 37.538 1.00 26.28 113 ARG A CA 1
ATOM 845 C C . ARG A 1 113 ? 11.026 8.422 37.458 1.00 26.28 113 ARG A C 1
ATOM 846 O O . ARG A 1 113 ? 11.837 8.702 38.325 1.00 25.09 113 ARG A O 1
ATOM 854 N N . ASP A 1 114 ? 11.337 7.675 36.408 1.00 27.00 114 ASP A N 1
ATOM 855 C CA . ASP A 1 114 ? 12.676 7.092 36.288 1.00 27.45 114 ASP A CA 1
ATOM 856 C C . ASP A 1 114 ? 13.671 8.218 36.043 1.00 26.70 114 ASP A C 1
ATOM 857 O O . ASP A 1 114 ? 14.773 8.226 36.583 1.00 27.06 114 ASP A O 1
ATOM 862 N N . ALA A 1 115 ? 13.243 9.199 35.266 1.00 27.08 115 ALA A N 1
ATOM 863 C CA . ALA A 1 115 ? 14.096 10.351 34.919 1.00 26.14 115 ALA A CA 1
ATOM 864 C C . ALA A 1 115 ? 14.417 11.120 36.174 1.00 25.01 115 ALA A C 1
ATOM 865 O O . ALA A 1 115 ? 15.497 11.721 36.313 1.00 24.38 115 ALA A O 1
ATOM 867 N N . ILE A 1 116 ? 13.461 11.158 37.101 1.00 23.20 116 ILE A N 1
ATOM 868 C CA . ILE A 1 116 ? 13.728 11.820 38.375 1.00 23.06 116 ILE A CA 1
ATOM 869 C C . ILE A 1 116 ? 14.699 11.013 39.273 1.00 23.40 116 ILE A C 1
ATOM 870 O O . ILE A 1 116 ? 15.618 11.551 39.846 1.00 23.38 116 ILE A O 1
ATOM 875 N N . HIS A 1 117 ? 14.461 9.720 39.403 1.00 24.02 117 HIS A N 1
ATOM 876 C CA . HIS A 1 117 ? 15.325 8.896 40.238 1.00 22.98 117 HIS A CA 1
ATOM 877 C C . HIS A 1 117 ? 16.748 8.769 39.649 1.00 24.09 117 HIS A C 1
ATOM 878 O O . HIS A 1 117 ? 17.753 8.728 40.386 1.00 25.49 117 HIS A O 1
ATOM 885 N N . ARG A 1 118 ? 16.794 8.701 38.335 1.00 23.68 118 ARG A N 1
ATOM 886 C CA . ARG A 1 118 ? 18.047 8.448 37.592 1.00 24.57 118 ARG A CA 1
ATOM 887 C C . ARG A 1 118 ? 18.138 9.374 36.377 1.00 23.05 118 ARG A C 1
ATOM 888 O O . ARG A 1 118 ? 17.801 9.010 35.252 1.00 24.47 118 ARG A O 1
ATOM 896 N N . PRO A 1 119 ? 18.605 10.603 36.594 1.00 23.67 119 PRO A N 1
ATOM 897 C CA . PRO A 1 119 ? 18.525 11.555 35.518 1.00 22.79 119 PRO A CA 1
ATOM 898 C C . PRO A 1 119 ? 19.466 11.150 34.393 1.00 22.80 119 PRO A C 1
ATOM 899 O O . PRO A 1 119 ? 20.520 10.530 34.666 1.00 22.58 119 PRO A O 1
ATOM 903 N N . PRO A 1 120 ? 19.124 11.512 33.159 1.00 23.28 120 PRO A N 1
ATOM 904 C CA . PRO A 1 120 ? 20.030 11.243 32.022 1.00 23.17 120 PRO A CA 1
ATOM 905 C C . PRO A 1 120 ? 21.331 12.023 32.104 1.00 22.18 120 PRO A C 1
ATOM 906 O O . PRO A 1 120 ? 21.396 13.113 32.720 1.00 21.08 120 PRO A O 1
ATOM 910 N N . ALA A 1 121 ? 22.378 11.494 31.468 1.00 20.04 121 ALA A N 1
ATOM 911 C CA . ALA A 1 121 ? 23.623 12.251 31.390 1.00 21.05 121 ALA A CA 1
ATOM 912 C C . ALA A 1 121 ? 23.363 13.476 30.527 1.00 20.59 121 ALA A C 1
ATOM 913 O O . ALA A 1 121 ? 22.444 13.449 29.673 1.00 21.38 121 ALA A O 1
ATOM 915 N N . LEU A 1 122 ? 24.187 14.511 30.670 1.00 19.61 122 LEU A N 1
ATOM 916 C CA . LEU A 1 122 ? 24.071 15.625 29.727 1.00 21.54 122 LEU A CA 1
ATOM 917 C C . LEU A 1 122 ? 24.454 15.191 28.304 1.00 22.74 122 LEU A C 1
ATOM 918 O O . LEU A 1 122 ? 25.248 14.253 28.120 1.00 23.06 122 LEU A O 1
ATOM 923 N N . PRO A 1 123 ? 23.956 15.894 27.286 1.00 22.65 123 PRO A N 1
ATOM 924 C CA . PRO A 1 123 ? 24.239 15.459 25.912 1.00 23.43 123 PRO A CA 1
ATOM 925 C C . PRO A 1 123 ? 25.701 15.667 25.496 1.00 23.47 123 PRO A C 1
ATOM 926 O O . PRO A 1 123 ? 26.436 16.449 26.109 1.00 23.52 123 PRO A O 1
ATOM 930 N N . PRO A 1 124 ? 26.135 14.957 24.452 1.00 24.89 124 PRO A N 1
ATOM 931 C CA . PRO A 1 124 ? 27.540 14.995 24.051 1.00 25.65 124 PRO A CA 1
ATOM 932 C C . PRO A 1 124 ? 27.835 16.232 23.219 1.00 26.84 124 PRO A C 1
ATOM 933 O O . PRO A 1 124 ? 27.948 16.140 21.978 1.00 27.20 124 PRO A O 1
ATOM 937 N N . ILE A 1 125 ? 27.936 17.377 23.883 1.00 26.90 125 ILE A N 1
ATOM 938 C CA . ILE A 1 125 ? 28.148 18.644 23.205 1.00 26.79 125 ILE A CA 1
ATOM 939 C C . ILE A 1 125 ? 29.198 19.410 23.952 1.00 26.64 125 ILE A C 1
ATOM 940 O O . ILE A 1 125 ? 29.582 19.003 25.026 1.00 26.76 125 ILE A O 1
ATOM 945 N N . ASP A 1 126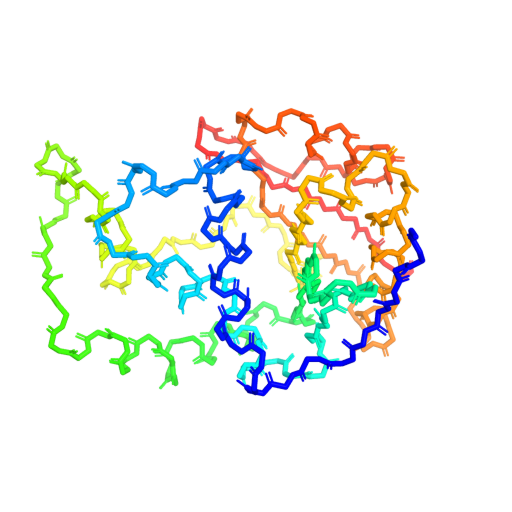 ? 29.645 20.528 23.364 1.00 26.31 126 ASP A N 1
ATOM 946 C CA . ASP A 1 126 ? 30.697 21.348 23.936 1.00 26.71 126 ASP A CA 1
ATOM 947 C C . ASP A 1 126 ? 30.102 22.381 24.900 1.00 26.94 126 ASP A C 1
ATOM 948 O O . ASP A 1 126 ? 29.603 23.414 24.465 1.00 27.00 126 ASP A O 1
ATOM 953 N N . LEU A 1 127 ? 30.105 22.070 26.202 1.00 26.11 127 LEU A N 1
ATOM 954 C CA . LEU A 1 127 ? 29.422 22.935 27.165 1.00 25.53 127 LEU A CA 1
ATOM 955 C C . LEU A 1 127 ? 30.147 24.258 27.388 1.00 26.21 127 LEU A C 1
ATOM 956 O O . LEU A 1 127 ? 29.530 25.204 27.860 1.00 27.74 127 LEU A O 1
ATOM 961 N N . ALA A 1 128 ? 31.439 24.346 27.069 1.00 25.81 128 ALA A N 1
ATOM 962 C CA . ALA A 1 128 ? 32.130 25.642 27.151 1.00 27.46 128 ALA A CA 1
ATOM 963 C C . ALA A 1 128 ? 31.685 26.609 26.056 1.00 26.75 128 ALA A C 1
ATOM 964 O O . ALA A 1 128 ? 31.657 27.832 26.259 1.00 27.91 128 ALA A O 1
ATOM 966 N N . ALA A 1 129 ? 31.380 26.070 24.892 1.00 26.55 129 ALA A N 1
ATOM 967 C CA . ALA A 1 129 ? 30.957 26.887 23.772 1.00 26.08 129 ALA A CA 1
ATOM 968 C C . ALA A 1 129 ? 29.464 27.225 23.898 1.00 26.02 129 ALA A C 1
ATOM 969 O O . ALA A 1 129 ? 29.018 28.264 23.402 1.00 25.76 129 ALA A O 1
ATOM 971 N N . TYR A 1 130 ? 28.700 26.342 24.553 1.00 25.00 130 TYR A N 1
ATOM 972 C CA . TYR A 1 130 ? 27.224 26.484 24.631 1.00 24.59 130 TYR A CA 1
ATOM 973 C C . TYR A 1 130 ? 26.721 26.272 26.059 1.00 23.55 130 TYR A C 1
ATOM 974 O O . TYR A 1 130 ? 25.949 25.348 26.286 1.00 25.61 130 TYR A O 1
ATOM 983 N N . PRO A 1 131 ? 27.198 27.074 27.013 1.00 23.76 131 PRO A N 1
ATOM 984 C CA . PRO A 1 131 ? 26.933 26.853 28.431 1.00 22.92 131 PRO A CA 1
ATOM 985 C C . PRO A 1 131 ? 25.495 27.137 28.810 1.00 22.83 131 PRO A C 1
ATOM 986 O O . PRO A 1 131 ? 25.025 26.568 29.789 1.00 23.84 131 PRO A O 1
ATOM 990 N N . ALA A 1 132 ? 24.801 28.015 28.072 1.00 22.90 132 ALA A N 1
ATOM 991 C CA . ALA A 1 132 ? 23.421 28.361 28.430 1.00 21.09 132 ALA A CA 1
ATOM 992 C C . ALA A 1 132 ? 22.480 27.394 27.796 1.00 21.36 132 ALA A C 1
ATOM 993 O O . ALA A 1 132 ? 22.832 26.707 26.825 1.00 20.94 132 ALA A O 1
ATOM 995 N N . HIS A 1 133 ? 21.269 27.303 28.323 1.00 21.08 133 HIS A N 1
ATOM 996 C CA . HIS A 1 133 ? 20.258 26.492 27.670 1.00 22.60 133 HIS A CA 1
ATOM 997 C C . HIS A 1 133 ? 18.892 27.067 27.952 1.00 24.08 133 HIS A C 1
ATOM 998 O O . HIS A 1 133 ? 18.753 28.006 28.748 1.00 24.51 133 HIS A O 1
ATOM 1005 N N . GLY A 1 134 ? 17.888 26.534 27.291 1.00 25.19 134 GLY A N 1
ATOM 1006 C CA . GLY A 1 134 ? 16.551 27.042 27.556 1.00 25.86 134 GLY A CA 1
ATOM 1007 C C . GLY A 1 134 ? 15.516 26.209 26.868 1.00 26.99 134 GLY A C 1
ATOM 1008 O O . GLY A 1 134 ? 15.834 25.191 26.216 1.00 27.83 134 GLY A O 1
ATOM 1009 N N . HIS A 1 135 ? 14.277 26.659 26.995 1.00 25.97 135 HIS A N 1
ATOM 1010 C CA . HIS A 1 135 ? 13.139 25.921 26.475 1.00 27.37 135 HIS A CA 1
ATOM 1011 C C . HIS A 1 135 ? 12.041 26.939 26.166 1.00 26.10 135 HIS A C 1
ATOM 1012 O O . HIS A 1 135 ? 11.896 27.936 26.888 1.00 25.55 135 HIS A O 1
ATOM 1019 N N . ILE A 1 136 ? 11.304 26.727 25.081 1.00 25.86 136 ILE A N 1
ATOM 1020 C CA . ILE A 1 136 ? 10.144 27.586 24.766 1.00 24.53 136 ILE A CA 1
ATOM 1021 C C . ILE A 1 136 ? 8.986 26.698 24.351 1.00 24.83 136 ILE A C 1
ATOM 1022 O O . ILE A 1 136 ? 9.166 25.652 23.713 1.00 24.96 136 ILE A O 1
ATOM 1027 N N . ASP A 1 137 ? 7.795 27.043 24.794 1.00 23.67 137 ASP A N 1
ATOM 1028 C CA . ASP A 1 137 ? 6.622 26.294 24.411 1.00 23.96 137 ASP A CA 1
ATOM 1029 C C . ASP A 1 137 ? 5.463 27.266 24.329 1.00 23.86 137 ASP A C 1
ATOM 1030 O O . ASP A 1 137 ? 5.167 27.962 25.298 1.00 23.28 137 ASP A O 1
ATOM 1035 N N . LEU A 1 138 ? 4.817 27.321 23.162 1.00 24.22 138 LEU A N 1
ATOM 1036 C CA . LEU A 1 138 ? 3.646 28.186 22.960 1.00 23.78 138 LEU A CA 1
ATOM 1037 C C . LEU A 1 138 ? 2.411 27.305 22.777 1.00 24.78 138 LEU A C 1
ATOM 1038 O O . LEU A 1 138 ? 2.504 26.284 22.130 1.00 25.28 138 LEU A O 1
ATOM 1043 N N . LEU A 1 139 ? 1.280 27.704 23.335 1.00 24.75 139 LEU A N 1
ATOM 1044 C CA . LEU A 1 139 ? 0.016 27.029 23.049 1.00 25.84 139 LEU A CA 1
ATOM 1045 C C . LEU A 1 139 ? -0.395 27.354 21.597 1.00 26.76 139 LEU A C 1
ATOM 1046 O O . LEU A 1 139 ? -0.036 28.411 21.057 1.00 25.27 139 LEU A O 1
ATOM 1051 N N . PRO A 1 140 ? -1.156 26.452 20.959 1.00 28.16 140 PRO A N 1
ATOM 1052 C CA . PRO A 1 140 ? -1.504 26.585 19.546 1.00 29.24 140 PRO A CA 1
ATOM 1053 C C . PRO A 1 140 ? -2.034 27.984 19.228 1.00 29.54 140 PRO A C 1
ATOM 1054 O O . PRO A 1 140 ? -1.724 28.542 18.162 1.00 29.85 140 PRO A O 1
ATOM 1058 N N . ARG A 1 141 ? -2.789 28.561 20.147 1.00 30.31 141 ARG A N 1
ATOM 1059 C CA . ARG A 1 141 ? -3.395 29.864 19.865 1.00 30.63 141 ARG A CA 1
ATOM 1060 C C . ARG A 1 141 ? -2.340 30.968 19.629 1.00 31.96 141 ARG A C 1
ATOM 1061 O O . ARG A 1 141 ? -2.648 32.040 19.059 1.00 32.32 141 ARG A O 1
ATOM 1069 N N . ALA A 1 142 ? -1.099 30.714 20.073 1.00 30.53 142 ALA A N 1
ATOM 1070 C CA . ALA A 1 142 ? -0.024 31.707 20.002 1.00 29.36 142 ALA A CA 1
ATOM 1071 C C . ALA A 1 142 ? 1.057 31.316 18.995 1.00 29.45 142 ALA A C 1
ATOM 1072 O O . ALA A 1 142 ? 2.048 32.044 18.830 1.00 28.62 142 ALA A O 1
ATOM 1074 N N . GLN A 1 143 ? 0.861 30.163 18.341 1.00 29.18 143 GLN A N 1
ATOM 1075 C CA . GLN A 1 143 ? 1.790 29.628 17.334 1.00 29.69 143 GLN A CA 1
ATOM 1076 C C . GLN A 1 143 ? 1.596 30.224 15.917 1.00 30.50 143 GLN A C 1
ATOM 1077 O O . GLN A 1 143 ? 0.551 30.770 15.604 1.00 32.26 143 GLN A O 1
ATOM 1083 N N . GLY A 1 144 ? 2.599 30.088 15.067 1.00 31.28 144 GLY A N 1
ATOM 1084 C CA . GLY A 1 144 ? 2.445 30.360 13.639 1.00 31.76 144 GLY A CA 1
ATOM 1085 C C . GLY A 1 144 ? 2.429 31.821 13.245 1.00 32.71 144 GLY A C 1
ATOM 1086 O O . GLY A 1 144 ? 2.184 32.142 12.080 1.00 32.66 144 GLY A O 1
ATOM 1087 N N . ARG A 1 145 ? 2.732 32.715 14.181 1.00 31.86 145 ARG A N 1
ATOM 1088 C CA . ARG A 1 145 ? 2.747 34.147 13.849 1.00 32.52 145 ARG A CA 1
ATOM 1089 C C . ARG A 1 145 ? 3.903 34.993 14.406 1.00 30.83 145 ARG A C 1
ATOM 1090 O O . ARG A 1 145 ? 3.740 36.198 14.625 1.00 29.68 145 ARG A O 1
ATOM 1098 N N . GLY A 1 146 ? 5.068 34.374 14.601 1.00 29.26 146 GLY A N 1
ATOM 1099 C CA . GLY A 1 146 ? 6.276 35.133 14.958 1.00 27.74 146 GLY A CA 1
ATOM 1100 C C . GLY A 1 146 ? 6.480 35.361 16.457 1.00 27.06 146 GLY A C 1
ATOM 1101 O O . GLY A 1 146 ? 7.464 35.969 16.853 1.00 27.01 146 GLY A O 1
ATOM 1102 N N . VAL A 1 147 ? 5.555 34.875 17.281 1.00 25.21 147 VAL A N 1
ATOM 1103 C CA . VAL A 1 147 ? 5.674 35.091 18.722 1.00 24.97 147 VAL A CA 1
ATOM 1104 C C . VAL A 1 147 ? 6.909 34.333 19.218 1.00 24.41 147 VAL A C 1
ATOM 1105 O O . VAL A 1 147 ? 7.651 34.842 20.065 1.00 24.52 147 VAL A O 1
ATOM 1109 N N . GLY A 1 148 ? 7.142 33.138 18.674 1.00 23.85 148 GLY A N 1
ATOM 1110 C CA . GLY A 1 148 ? 8.340 32.366 19.062 1.00 24.54 148 GLY A CA 1
ATOM 1111 C C . GLY A 1 148 ? 9.640 33.054 18.698 1.00 24.95 148 GLY A C 1
ATOM 1112 O O . GLY A 1 148 ? 10.642 32.996 19.428 1.00 25.82 148 GLY A O 1
ATOM 1113 N N . SER A 1 149 ? 9.630 33.701 17.539 1.00 25.27 149 SER A N 1
ATOM 1114 C CA . SER A 1 149 ? 10.741 34.486 17.087 1.00 25.20 149 SER A CA 1
ATOM 1115 C C . SER A 1 149 ? 11.038 35.622 18.045 1.00 24.47 149 SER A C 1
ATOM 1116 O O . SER A 1 149 ? 12.196 35.850 18.380 1.00 24.68 149 SER A O 1
ATOM 1119 N N . ARG A 1 150 ? 10.009 36.377 18.456 1.00 24.91 150 ARG A N 1
ATOM 1120 C CA . ARG A 1 150 ? 10.191 37.513 19.372 1.00 24.73 150 ARG A CA 1
ATOM 1121 C C . ARG A 1 150 ? 10.653 37.027 20.762 1.00 23.73 150 ARG A C 1
ATOM 1122 O O . ARG A 1 150 ? 11.528 37.636 21.413 1.00 22.89 150 ARG A O 1
ATOM 1130 N N . ALA A 1 151 ? 10.045 35.933 21.212 1.00 22.66 151 ALA A N 1
ATOM 1131 C CA . ALA A 1 151 ? 10.389 35.323 22.494 1.00 22.52 151 ALA A CA 1
ATOM 1132 C C . ALA A 1 151 ? 11.852 34.824 22.470 1.00 21.67 151 ALA A C 1
ATOM 1133 O O . ALA A 1 151 ? 12.618 35.071 23.409 1.00 22.61 151 ALA A O 1
ATOM 1135 N N . MET A 1 152 ? 12.266 34.159 21.380 1.00 22.24 152 MET A N 1
ATOM 1136 C CA . MET A 1 152 ? 13.633 33.680 21.334 1.00 22.97 152 MET A CA 1
ATOM 1137 C C . MET A 1 152 ? 14.586 34.871 21.278 1.00 23.25 152 MET A C 1
ATOM 1138 O O . MET A 1 152 ? 15.650 34.829 21.859 1.00 22.73 152 MET A O 1
ATOM 1143 N N . ASP A 1 153 ? 14.213 35.930 20.566 1.00 23.12 153 ASP A N 1
ATOM 1144 C CA . ASP A 1 153 ? 15.033 37.143 20.585 1.00 24.09 153 ASP A CA 1
ATOM 1145 C C . ASP A 1 153 ? 15.250 37.606 22.002 1.00 23.00 153 ASP A C 1
ATOM 1146 O O . ASP A 1 153 ? 16.365 37.977 22.374 1.00 24.33 153 ASP A O 1
ATOM 1151 N N . HIS A 1 154 ? 14.169 37.649 22.788 1.00 22.04 154 HIS A N 1
ATOM 1152 C CA . HIS A 1 154 ? 14.255 38.107 24.175 1.00 22.08 154 HIS A CA 1
ATOM 1153 C C . HIS A 1 154 ? 15.184 37.231 25.020 1.00 21.91 154 HIS A C 1
ATOM 1154 O O . HIS A 1 154 ? 16.030 37.745 25.786 1.00 22.11 154 HIS A O 1
ATOM 1161 N N . LEU A 1 155 ? 15.018 35.921 24.898 1.00 21.06 155 LEU A N 1
ATOM 1162 C CA . LEU A 1 155 ? 15.819 35.003 25.755 1.00 20.55 155 LEU A CA 1
ATOM 1163 C C . LEU A 1 155 ? 17.298 34.996 25.336 1.00 21.90 155 LEU A C 1
ATOM 1164 O O . LEU A 1 155 ? 18.194 35.050 26.183 1.00 22.99 155 LEU A O 1
ATOM 1169 N N . GLU A 1 156 ? 17.551 34.971 24.028 1.00 22.44 156 GLU A N 1
ATOM 1170 C CA . GLU A 1 156 ? 18.927 35.023 23.536 1.00 23.38 156 GLU A CA 1
ATOM 1171 C C . GLU A 1 156 ? 19.592 36.275 24.043 1.00 24.31 156 GLU A C 1
ATOM 1172 O O . GLU A 1 156 ? 20.730 36.236 24.525 1.00 23.81 156 GLU A O 1
ATOM 1178 N N . ALA A 1 157 ? 18.865 37.399 23.987 1.00 24.63 157 ALA A N 1
ATOM 1179 C CA . ALA A 1 157 ? 19.395 38.666 24.507 1.00 25.45 157 ALA A CA 1
ATOM 1180 C C . ALA A 1 157 ? 19.628 38.636 26.010 1.00 26.00 157 ALA A C 1
ATOM 1181 O O . ALA A 1 157 ? 20.640 39.181 26.482 1.00 26.93 157 ALA A O 1
ATOM 1183 N N . ALA A 1 158 ? 18.729 37.998 26.782 1.00 25.33 158 ALA A N 1
ATOM 1184 C CA . ALA A 1 158 ? 18.876 38.010 28.237 1.00 25.72 158 ALA A CA 1
ATOM 1185 C C . ALA A 1 158 ? 20.083 37.166 28.639 1.00 26.46 158 ALA A C 1
ATOM 1186 O O . ALA A 1 158 ? 20.804 37.503 29.576 1.00 27.15 158 ALA A O 1
ATOM 1188 N N . LEU A 1 159 ? 20.309 36.084 27.906 1.00 26.51 159 LEU A N 1
ATOM 1189 C CA . LEU A 1 159 ? 21.401 35.169 28.218 1.00 25.91 159 LEU A CA 1
ATOM 1190 C C . LEU A 1 159 ? 22.704 35.795 27.779 1.00 26.66 159 LEU A C 1
ATOM 1191 O O . LEU A 1 159 ? 23.696 35.736 28.490 1.00 27.72 159 LEU A O 1
ATOM 1196 N N . ALA A 1 160 ? 22.696 36.446 26.620 1.00 26.49 160 ALA A N 1
ATOM 1197 C CA . ALA A 1 160 ? 23.849 37.215 26.168 1.00 28.04 160 ALA A CA 1
ATOM 1198 C C . ALA A 1 160 ? 24.211 38.320 27.173 1.00 28.80 160 ALA A C 1
ATOM 1199 O O . ALA A 1 160 ? 25.375 38.554 27.443 1.00 30.40 160 ALA A O 1
ATOM 1201 N N . ALA A 1 161 ? 23.218 38.993 27.741 1.00 29.39 161 ALA A N 1
ATOM 1202 C CA . ALA A 1 161 ? 23.487 40.086 28.685 1.00 29.08 161 ALA A CA 1
ATOM 1203 C C . ALA A 1 161 ? 24.122 39.537 29.951 1.00 29.89 161 ALA A C 1
ATOM 1204 O O . ALA A 1 161 ? 24.833 40.249 30.653 1.00 28.89 161 ALA A O 1
ATOM 1206 N N . ALA A 1 162 ? 23.862 38.260 30.245 1.00 29.08 162 ALA A N 1
ATOM 1207 C CA . ALA A 1 162 ? 24.457 37.631 31.419 1.00 30.05 162 ALA A CA 1
ATOM 1208 C C . ALA A 1 162 ? 25.855 37.098 31.109 1.00 30.04 162 ALA A C 1
ATOM 1209 O O . ALA A 1 162 ? 26.501 36.513 31.985 1.00 30.72 162 ALA A O 1
ATOM 1211 N N . GLY A 1 163 ? 26.298 37.258 29.873 1.00 29.66 163 GLY A N 1
ATOM 1212 C CA . GLY A 1 163 ? 27.661 36.873 29.500 1.00 29.92 163 GLY A CA 1
ATOM 1213 C C . GLY A 1 163 ? 27.795 35.505 28.870 1.00 29.43 163 GLY A C 1
ATOM 1214 O O . GLY A 1 163 ? 28.911 35.062 28.543 1.00 29.97 163 GLY A O 1
ATOM 1215 N N . ALA A 1 164 ? 26.679 34.815 28.671 1.00 28.70 164 ALA A N 1
ATOM 1216 C CA . ALA A 1 164 ? 26.734 33.500 28.025 1.00 28.22 164 ALA A CA 1
ATOM 1217 C C . ALA A 1 164 ? 27.202 33.596 26.568 1.00 28.89 164 ALA A C 1
ATOM 1218 O O . ALA A 1 164 ? 26.618 34.320 25.752 1.00 29.53 164 ALA A O 1
ATOM 1220 N N . PRO A 1 165 ? 28.228 32.816 26.202 1.00 28.46 165 PRO A N 1
ATOM 1221 C CA . PRO A 1 165 ? 28.737 32.889 24.831 1.00 28.31 165 PRO A CA 1
ATOM 1222 C C . PRO A 1 165 ? 27.975 32.047 23.817 1.00 27.75 165 PRO A C 1
ATOM 1223 O O . PRO A 1 165 ? 28.198 32.178 22.616 1.00 28.72 165 PRO A O 1
ATOM 1227 N N . GLY A 1 166 ? 27.113 31.149 24.285 1.00 25.69 166 GLY A N 1
ATOM 1228 C CA . GLY A 1 166 ? 26.382 30.267 23.407 1.00 25.10 166 GLY A CA 1
ATOM 1229 C C . GLY A 1 166 ? 25.287 29.610 24.217 1.00 24.64 166 GLY A C 1
ATOM 1230 O O . GLY A 1 166 ? 25.363 29.578 25.461 1.00 24.23 166 GLY A O 1
ATOM 1231 N N . MET A 1 167 ? 24.277 29.082 23.533 1.00 24.11 167 MET A N 1
ATOM 1232 C CA . MET A 1 167 ? 23.259 28.297 24.206 1.00 24.40 167 MET A CA 1
ATOM 1233 C C . MET A 1 167 ? 22.914 27.041 23.402 1.00 24.13 167 MET A C 1
ATOM 1234 O O . MET A 1 167 ? 23.041 27.023 22.157 1.00 25.07 167 MET A O 1
ATOM 1239 N N . HIS A 1 168 ? 22.438 26.005 24.083 1.00 23.35 168 HIS A N 1
ATOM 1240 C CA . HIS A 1 168 ? 21.963 24.817 23.381 1.00 22.86 168 HIS A CA 1
ATOM 1241 C C . HIS A 1 168 ? 20.545 24.585 23.807 1.00 23.79 168 HIS A C 1
ATOM 1242 O O . HIS A 1 168 ? 20.114 25.124 24.816 1.00 24.43 168 HIS A O 1
ATOM 1249 N N . LEU A 1 169 ? 19.815 23.811 23.021 1.00 24.75 169 LEU A N 1
ATOM 1250 C CA . LEU A 1 169 ? 18.447 23.457 23.344 1.00 26.47 169 LEU A CA 1
ATOM 1251 C C . LEU A 1 169 ? 18.237 22.049 22.862 1.00 27.15 169 LEU A C 1
ATOM 1252 O O . LEU A 1 169 ? 18.771 21.656 21.824 1.00 26.17 169 LEU A O 1
ATOM 1257 N N . GLN A 1 170 ? 17.416 21.310 23.585 1.00 28.87 170 GLN A N 1
ATOM 1258 C CA . GLN A 1 170 ? 17.085 19.948 23.198 1.00 30.56 170 GLN A CA 1
ATOM 1259 C C . GLN A 1 170 ? 15.728 19.896 22.527 1.00 31.47 170 GLN A C 1
ATOM 1260 O O . GLN A 1 170 ? 14.785 20.522 22.987 1.00 30.84 170 GLN A O 1
ATOM 1266 N N . VAL A 1 171 ? 15.652 19.193 21.392 1.00 32.02 171 VAL A N 1
ATOM 1267 C CA . VAL A 1 171 ? 14.438 19.112 20.591 1.00 33.07 171 VAL A CA 1
ATOM 1268 C C . VAL A 1 171 ? 14.223 17.654 20.209 1.00 34.43 171 VAL A C 1
ATOM 1269 O O . VAL A 1 171 ? 15.187 16.954 19.874 1.00 35.77 171 VAL A O 1
ATOM 1273 N N . SER A 1 172 ? 12.984 17.193 20.253 1.00 34.86 172 SER A N 1
ATOM 1274 C CA . SER A 1 172 ? 12.691 15.822 19.832 1.00 36.50 172 SER A CA 1
ATOM 1275 C C . SER A 1 172 ? 12.879 15.649 18.325 1.00 36.88 172 SER A C 1
ATOM 1276 O O . SER A 1 172 ? 12.497 16.527 17.543 1.00 36.07 172 SER A O 1
ATOM 1279 N N . PRO A 1 173 ? 13.452 14.503 17.902 1.00 37.60 173 PRO A N 1
ATOM 1280 C CA . PRO A 1 173 ? 13.545 14.248 16.471 1.00 38.07 173 PRO A CA 1
ATOM 1281 C C . PRO A 1 173 ? 12.159 14.211 15.811 1.00 38.75 173 PRO A C 1
ATOM 1282 O O . PRO A 1 173 ? 12.052 14.369 14.591 1.00 39.27 173 PRO A O 1
ATOM 1286 N N . GLU A 1 174 ? 11.112 13.997 16.600 1.00 39.02 174 GLU A N 1
ATOM 1287 C CA . GLU A 1 174 ? 9.767 13.945 16.054 1.00 40.20 174 GLU A CA 1
ATOM 1288 C C . GLU A 1 174 ? 9.104 15.316 16.086 1.00 39.33 174 GLU A C 1
ATOM 1289 O O . GLU A 1 174 ? 7.892 15.418 15.949 1.00 39.39 174 GLU A O 1
ATOM 1295 N N . ASN A 1 175 ? 9.898 16.365 16.284 1.00 38.62 175 ASN A N 1
ATOM 1296 C CA . ASN A 1 175 ? 9.371 17.734 16.262 1.00 38.28 175 ASN A CA 1
ATOM 1297 C C . ASN A 1 175 ? 10.072 18.486 15.146 1.00 38.61 175 ASN A C 1
ATOM 1298 O O . ASN A 1 175 ? 10.851 19.418 15.390 1.00 37.71 175 ASN A O 1
ATOM 1303 N N . PRO A 1 176 ? 9.802 18.087 13.891 1.00 38.84 176 PRO A N 1
ATOM 1304 C CA . PRO A 1 176 ? 10.540 18.727 12.812 1.00 38.18 176 PRO A CA 1
ATOM 1305 C C . PRO A 1 176 ? 10.151 20.192 12.652 1.00 37.26 176 PRO A C 1
ATOM 1306 O O . PRO A 1 176 ? 10.924 20.974 12.124 1.00 36.68 176 PRO A O 1
ATOM 1310 N N . ARG A 1 177 ? 8.969 20.577 13.102 1.00 36.27 177 ARG A N 1
ATOM 1311 C CA . ARG A 1 177 ? 8.634 21.995 13.047 1.00 35.93 177 ARG A CA 1
ATOM 1312 C C . ARG A 1 177 ? 9.595 22.848 13.901 1.00 34.49 177 ARG A C 1
ATOM 1313 O O . ARG A 1 177 ? 10.056 23.905 13.466 1.00 33.20 177 ARG A O 1
ATOM 1321 N N . ALA A 1 178 ? 9.874 22.387 15.125 1.00 33.10 178 ALA A N 1
ATOM 1322 C CA . ALA A 1 178 ? 10.770 23.114 15.984 1.00 32.18 178 ALA A CA 1
ATOM 1323 C C . ALA A 1 178 ? 12.163 23.034 15.426 1.00 31.57 178 ALA A C 1
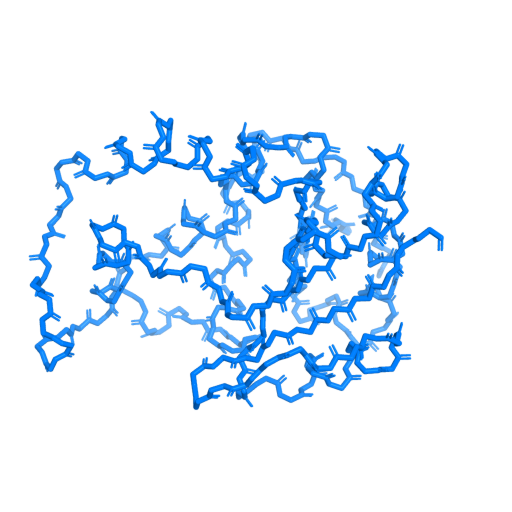ATOM 1324 O O . ALA A 1 178 ? 12.889 24.024 15.449 1.00 30.46 178 ALA A O 1
ATOM 1326 N N . LEU A 1 179 ? 12.566 21.854 14.946 1.00 30.74 179 LEU A N 1
ATOM 1327 C CA . LEU A 1 179 ? 13.883 21.770 14.302 1.00 31.33 179 LEU A CA 1
ATOM 1328 C C . LEU A 1 179 ? 14.027 22.790 13.181 1.00 30.72 179 LEU A C 1
ATOM 1329 O O . LEU A 1 179 ? 15.050 23.445 13.084 1.00 30.17 179 LEU A O 1
ATOM 1334 N N . GLY A 1 180 ? 13.007 22.918 12.334 1.00 31.54 180 GLY A N 1
ATOM 1335 C CA . GLY A 1 180 ? 13.083 23.877 11.218 1.00 30.85 180 GLY A CA 1
ATOM 1336 C C . GLY A 1 180 ? 13.072 25.299 11.739 1.00 31.16 180 GLY A C 1
ATOM 1337 O O . GLY A 1 180 ? 13.783 26.175 11.228 1.00 30.83 180 GLY A O 1
ATOM 1338 N N . PHE A 1 181 ? 12.267 25.522 12.781 1.00 30.75 181 PHE A N 1
ATOM 1339 C CA . PHE A 1 181 ? 12.236 26.837 13.418 1.00 30.27 181 PHE A CA 1
ATOM 1340 C C . PHE A 1 181 ? 13.633 27.278 13.850 1.00 30.46 181 PHE A C 1
ATOM 1341 O O . PHE A 1 181 ? 14.032 28.412 13.596 1.00 29.93 181 PHE A O 1
ATOM 1349 N N . TYR A 1 182 ? 14.399 26.390 14.493 1.00 31.12 182 TYR A N 1
ATOM 1350 C CA . TYR A 1 182 ? 15.702 26.808 15.013 1.00 30.98 182 TYR A CA 1
ATOM 1351 C C . TYR A 1 182 ? 16.775 26.937 13.932 1.00 33.03 182 TYR A C 1
ATOM 1352 O O . TYR A 1 182 ? 17.640 27.822 13.994 1.00 32.20 182 TYR A O 1
ATOM 1361 N N . GLU A 1 183 ? 16.735 26.030 12.966 1.00 34.99 183 GLU A N 1
ATOM 1362 C CA . GLU A 1 183 ? 17.608 26.128 11.802 1.00 37.22 183 GLU A CA 1
ATOM 1363 C C . GLU A 1 183 ? 17.461 27.499 11.147 1.00 36.93 183 GLU A C 1
ATOM 1364 O O . GLU A 1 183 ? 18.442 28.128 10.781 1.00 36.84 183 GLU A O 1
ATOM 1370 N N . HIS A 1 184 ? 16.226 27.962 11.035 1.00 37.68 184 HIS A N 1
ATOM 1371 C CA . HIS A 1 184 ? 15.926 29.232 10.371 1.00 38.47 184 HIS A CA 1
ATOM 1372 C C . HIS A 1 184 ? 16.537 30.390 11.152 1.00 38.73 184 HIS A C 1
ATOM 1373 O O . HIS A 1 184 ? 16.880 31.423 10.573 1.00 38.95 184 HIS A O 1
ATOM 1380 N N . ARG A 1 185 ? 16.698 30.210 12.465 1.00 38.55 185 ARG A N 1
ATOM 1381 C CA . ARG A 1 185 ? 17.299 31.227 13.360 1.00 38.53 185 ARG A CA 1
ATOM 1382 C C . ARG A 1 185 ? 18.809 31.141 13.459 1.00 39.02 185 ARG A C 1
ATOM 1383 O O . ARG A 1 185 ? 19.423 31.849 14.266 1.00 40.00 185 ARG A O 1
ATOM 1391 N N . GLY A 1 186 ? 19.412 30.216 12.728 1.00 38.20 186 GLY A N 1
ATOM 1392 C CA . GLY A 1 186 ? 20.861 30.131 12.726 1.00 38.36 186 GLY A CA 1
ATOM 1393 C C . GLY A 1 186 ? 21.426 29.235 13.809 1.00 37.51 186 GLY A C 1
ATOM 1394 O O . GLY A 1 186 ? 22.591 29.352 14.164 1.00 38.03 186 GLY A O 1
ATOM 1395 N N . PHE A 1 187 ? 20.597 28.349 14.340 1.00 35.99 187 PHE A N 1
ATOM 1396 C CA . PHE A 1 187 ? 21.081 27.309 15.238 1.00 35.58 187 PHE A CA 1
ATOM 1397 C C . PHE A 1 187 ? 21.615 26.135 14.415 1.00 35.22 187 PHE A C 1
ATOM 1398 O O . PHE A 1 187 ? 21.034 25.777 13.396 1.00 35.77 187 PHE A O 1
ATOM 1406 N N . ARG A 1 188 ? 22.717 25.530 14.837 1.00 35.59 188 ARG A N 1
ATOM 1407 C CA . ARG A 1 188 ? 23.177 24.337 14.152 1.00 35.42 188 ARG A CA 1
ATOM 1408 C C . ARG A 1 188 ? 22.937 23.108 15.011 1.00 35.11 188 ARG A C 1
ATOM 1409 O O . ARG A 1 188 ? 22.844 23.212 16.241 1.00 33.35 188 ARG A O 1
ATOM 1417 N N . GLU A 1 189 ? 22.833 21.954 14.353 1.00 33.89 189 GLU A N 1
ATOM 1418 C CA . GLU A 1 189 ? 22.678 20.697 15.056 1.00 34.63 189 GLU A CA 1
ATOM 1419 C C . GLU A 1 189 ? 24.016 20.315 15.670 1.00 34.03 189 GLU A C 1
ATOM 1420 O O . GLU A 1 189 ? 25.007 20.182 14.965 1.00 34.17 189 GLU A O 1
ATOM 1426 N N . LEU A 1 190 ? 24.036 20.148 16.994 1.00 33.13 190 LEU A N 1
ATOM 1427 C CA . LEU A 1 190 ? 25.237 19.777 17.727 1.00 32.82 190 LEU A CA 1
ATOM 1428 C C . LEU A 1 190 ? 25.387 18.274 17.890 1.00 33.04 190 LEU A C 1
ATOM 1429 O O . LEU A 1 190 ? 26.505 17.763 17.863 1.00 32.84 190 LEU A O 1
ATOM 1434 N N . CYS A 1 191 ? 24.277 17.568 18.083 1.00 32.61 191 CYS A N 1
ATOM 1435 C CA . CYS A 1 191 ? 24.297 16.118 18.132 1.00 33.82 191 CYS A CA 1
ATOM 1436 C C . CYS A 1 191 ? 22.896 15.582 17.931 1.00 34.75 191 CYS A C 1
ATOM 1437 O O . CYS A 1 191 ? 21.904 16.315 18.062 1.00 33.47 191 CYS A O 1
ATOM 1440 N N . ARG A 1 192 ? 22.813 14.302 17.588 1.00 36.03 192 ARG A N 1
ATOM 1441 C CA . ARG A 1 192 ? 21.539 13.697 17.260 1.00 37.48 192 ARG A CA 1
ATOM 1442 C C . ARG A 1 192 ? 21.534 12.219 17.601 1.00 39.37 192 ARG A C 1
ATOM 1443 O O . ARG A 1 192 ? 22.476 11.487 17.256 1.00 39.64 192 ARG A O 1
ATOM 1451 N N . SER A 1 193 ? 20.477 11.791 18.275 1.00 40.56 193 SER A N 1
ATOM 1452 C CA . SER A 1 193 ? 20.292 10.387 18.605 1.00 42.53 193 SER A CA 1
ATOM 1453 C C . SER A 1 193 ? 18.907 10.056 18.107 1.00 43.84 193 SER A C 1
ATOM 1454 O O . SER A 1 193 ? 18.215 10.933 17.588 1.00 43.80 193 SER A O 1
ATOM 1457 N N . GLU A 1 194 ? 18.472 8.808 18.239 1.00 45.32 194 GLU A N 1
ATOM 1458 C CA . GLU A 1 194 ? 17.115 8.494 17.797 1.00 47.33 194 GLU A CA 1
ATOM 1459 C C . GLU A 1 194 ? 16.071 9.139 18.725 1.00 47.27 194 GLU A C 1
ATOM 1460 O O . GLU A 1 194 ? 14.889 9.262 18.370 1.00 47.99 194 GLU A O 1
ATOM 1466 N N . ASP A 1 195 ? 16.513 9.574 19.898 1.00 46.96 195 ASP A N 1
ATOM 1467 C CA . ASP A 1 195 ? 15.611 10.124 20.911 1.00 46.79 195 ASP A CA 1
ATOM 1468 C C . ASP A 1 195 ? 15.666 11.637 21.064 1.00 45.43 195 ASP A C 1
ATOM 1469 O O . ASP A 1 195 ? 14.779 12.225 21.680 1.00 45.77 195 ASP A O 1
ATOM 1474 N N . GLU A 1 196 ? 16.713 12.273 20.546 1.00 43.33 196 GLU A N 1
ATOM 1475 C CA . GLU A 1 196 ? 16.884 13.685 20.846 1.00 40.79 196 GLU A CA 1
ATOM 1476 C C . GLU A 1 196 ? 17.856 14.392 19.915 1.00 37.46 196 GLU A C 1
ATOM 1477 O O . GLU A 1 196 ? 18.825 13.797 19.452 1.00 37.47 196 GLU A O 1
ATOM 1483 N N . VAL A 1 197 ? 17.575 15.653 19.605 1.00 33.61 197 VAL A N 1
ATOM 1484 C CA . VAL A 1 197 ? 18.494 16.453 18.812 1.00 31.56 197 VAL A CA 1
ATOM 1485 C C . VAL A 1 197 ? 18.862 17.629 19.673 1.00 30.53 197 VAL A C 1
ATOM 1486 O O . VAL A 1 197 ? 17.992 18.181 20.325 1.00 29.85 197 VAL A O 1
ATOM 1490 N N . VAL A 1 198 ? 20.132 18.014 19.672 1.00 29.21 198 VAL A N 1
ATOM 1491 C CA . VAL A 1 198 ? 20.532 19.190 20.414 1.00 28.34 198 VAL A CA 1
ATOM 1492 C C . VAL A 1 198 ? 21.042 20.197 19.399 1.00 28.45 198 VAL A C 1
ATOM 1493 O O . VAL A 1 198 ? 21.881 19.867 18.561 1.00 28.49 198 VAL A O 1
ATOM 1497 N N . VAL A 1 199 ? 20.542 21.428 19.483 1.00 27.75 199 VAL A N 1
ATOM 1498 C CA . VAL A 1 199 ? 20.915 22.476 18.544 1.00 27.79 199 VAL A CA 1
ATOM 1499 C C . VAL A 1 199 ? 21.553 23.588 19.334 1.00 27.46 199 VAL A C 1
ATOM 1500 O O . VAL A 1 199 ? 21.309 23.725 20.537 1.00 27.55 199 VAL A O 1
ATOM 1504 N N . GLY A 1 200 ? 22.385 24.384 18.698 1.00 27.12 200 GLY A N 1
ATOM 1505 C CA . GLY A 1 200 ? 23.087 25.435 19.434 1.00 28.43 200 GLY A CA 1
ATOM 1506 C C . GLY A 1 200 ? 23.292 26.675 18.592 1.00 30.30 200 GLY A C 1
ATOM 1507 O O . GLY A 1 200 ? 23.171 26.619 17.362 1.00 30.47 200 GLY A O 1
ATOM 1508 N N . ARG A 1 201 ? 23.598 27.788 19.245 1.00 31.15 201 ARG A N 1
ATOM 1509 C CA . ARG A 1 201 ? 23.934 29.027 18.549 1.00 33.37 201 ARG A CA 1
ATOM 1510 C C . ARG A 1 201 ? 24.889 29.821 19.433 1.00 33.03 201 ARG A C 1
ATOM 1511 O O . ARG A 1 201 ? 24.723 29.858 20.649 1.00 32.45 201 ARG A O 1
ATOM 1519 N N . ARG A 1 202 ? 25.883 30.471 18.834 1.00 33.67 202 ARG A N 1
ATOM 1520 C CA . ARG A 1 202 ? 26.742 31.356 19.606 1.00 33.72 202 ARG A CA 1
ATOM 1521 C C . ARG A 1 202 ? 26.010 32.665 19.824 1.00 34.68 202 ARG A C 1
ATOM 1522 O O . ARG A 1 202 ? 25.194 33.048 18.982 1.00 35.35 202 ARG A O 1
ATOM 1530 N N . LEU A 1 203 ? 26.274 33.349 20.938 1.00 34.41 203 LEU A N 1
ATOM 1531 C CA . LEU A 1 203 ? 25.440 34.499 21.355 1.00 35.40 203 LEU A CA 1
ATOM 1532 C C . LEU A 1 203 ? 26.169 35.847 21.386 1.00 37.02 203 LEU A C 1
ATOM 1533 O O . LEU A 1 203 ? 25.524 36.892 21.527 1.00 37.19 203 LEU A O 1
ATOM 1538 N N . LEU A 1 204 ? 27.497 35.827 21.333 1.00 38.02 204 LEU A N 1
ATOM 1539 C CA . LEU A 1 204 ? 28.265 37.071 21.518 1.00 39.25 204 LEU A CA 1
ATOM 1540 C C . LEU A 1 204 ? 29.102 37.407 20.281 1.00 40.50 204 LEU A C 1
ATOM 1541 O O . LEU A 1 204 ? 28.950 36.751 19.232 1.00 41.56 204 LEU A O 1
#

Radius of gyration: 16.2 Å; Cα contacts (8 Å, |Δi|>4): 353; chains: 1; bounding box: 39×43×38 Å

Secondary structure (DSSP, 8-state):
---EEEE--GGGHHHHHHHHHHHTBTTB--TTT-SSTTHHHHHHTHHHHHH-GGGEEEEEETTEEEEEEEEES-HHHHHHHIIIIIHHHHHTT-----S-TTS--TTHHHHHHHHSPPPPPSS-TTTS-EEEEEEE-GGG-SSSHHHHHHHHHHHHHHHTT--EEEEEE-TT-HHHHHHHHHTT-EEEEE-SS-EEEEEE--

Solvent-accessible surface area: 10010 Å² total; per-residue (Å²): 121,135,2,77,45,77,148,11,58,65,99,9,43,33,44,0,14,145,3,7,21,69,8,29,61,34,26,186,76,0,50,120,93,18,87,42,80,63,14,4,0,57,27,92,0,1,2,19,20,65,29,10,66,94,31,0,5,0,0,53,22,118,140,22,20,0,0,1,0,0,0,1,38,48,2,132,74,13,49,113,23,26,80,141,108,30,14,57,83,29,71,78,91,38,93,72,31,21,103,73,91,94,76,60,143,34,0,23,76,0,35,22,16,1,44,92,56,107,96,72,14,113,28,82,52,86,22,23,18,0,24,5,62,25,18,22,23,97,86,0,59,68,106,39,6,10,44,101,0,0,81,71,0,12,61,23,0,24,92,56,46,5,38,0,0,4,5,78,12,28,25,120,28,96,149,20,29,34,57,9,132,168,35,54,10,148,81,27,27,132,59,157,113,54,0,0,7,1,78,131,28,149

Organism: Oceanicola granulosus (strain ATCC BAA-861 / DSM 15982 / KCTC 12143 / HTCC2516) (NCBI:txid314256)

CATH classification: 3.40.630.30

Foldseek 3Di:
DDKDKAQDDPVCLVVQLVLCQCLVPLGHHNVVFAPDSRLRSLPAPVLQCVVVSLLKIFIADPVGTFKIKGKDLFQVSSVVCCVPPRLVVVLVVQDQQDPDPVRDGHCNVSSPCSVPNDDDDPFDCQQAGMEIDMHGHPVQPDDCPVVVSVVVNLVSSVVVVRQKHKYKGFPVNVVVVVVVVVVVWAFGDDDNGITMTMDTRD

Nearest PDB structures (foldseek):
  3zj0-assembly1_A  TM=1.005E+00  e=1.894E-45  Oceanicola granulosus
  4bmh-assembly1_A  TM=9.157E-01  e=6.610E-21  Streptomyces sviceus ATCC 29083
  2oh1-assembly3_C  TM=6.571E-01  e=2.524E-06  Listeria monocytogenes serotype 4b str. F2365
  4ava-assembly1_A  TM=8.445E-01  e=1.385E-03  Mycobacterium tuberculosis H37Rv
  4avc-assembly2_B  TM=7.080E-01  e=4.090E-03  Mycobacterium tuberculosis H37Rv

InterPro domains:
  IPR000182 GNAT domain [PF00583] (138-187)
  IPR000182 GNAT domain [PS51186] (5-205)
  IPR016181 Acyl-CoA N-acyltransferase [SSF55729] (4-194)
  IPR051822 Glycosyl Hydrolase Family 84 [PTHR13170] (5-196)

B-factor: mean 31.0, std 8.99, range [16.66, 64.6]

Sequence (202 aa):
SEVVIRRATAADHGDLCRVCLLTGDSGRDASSREDDPTLLGMIYAVPYQVGAPDFAFVLEDAEGVCGYLLGAPDTLSSFQHFLEKEWLPPLRAGLTTDPGPDPAAWQGSDWARDAIHRPPALPPIDLAAYPAHGHIDLLPRAQGRGVGSRAMDHLEAALAAAGAPGMHLQVSPENPRALGFYEHRGFRELCRSEDEVVVGRRLL